Protein AF-A0A5C7F476-F1 (afdb_monomer_lite)

Structure (mmCIF, N/CA/C/O backbone):
data_AF-A0A5C7F476-F1
#
_entry.id   AF-A0A5C7F476-F1
#
loop_
_atom_site.group_PDB
_atom_site.id
_atom_site.type_symbol
_atom_site.label_atom_id
_atom_site.label_alt_id
_atom_site.label_comp_id
_atom_site.label_asym_id
_atom_site.label_entity_id
_atom_site.label_seq_id
_atom_site.pdbx_PDB_ins_code
_atom_site.Cartn_x
_atom_site.Cartn_y
_atom_site.Cartn_z
_atom_site.occupancy
_atom_site.B_iso_or_equiv
_atom_site.auth_seq_id
_atom_site.auth_comp_id
_atom_site.auth_asym_id
_atom_site.auth_atom_id
_atom_site.pdbx_PDB_model_num
ATOM 1 N N . MET A 1 1 ? -29.255 -17.788 55.826 1.00 47.75 1 MET A N 1
ATOM 2 C CA . MET A 1 1 ? -30.699 -17.780 56.169 1.00 47.75 1 MET A CA 1
ATOM 3 C C . MET A 1 1 ? -31.430 -16.453 55.884 1.00 47.75 1 MET A C 1
ATOM 5 O O . MET A 1 1 ? -32.172 -16.424 54.913 1.00 47.75 1 MET A O 1
ATOM 9 N N . ALA A 1 2 ? -31.239 -15.346 56.625 1.00 53.31 2 ALA A N 1
ATOM 10 C CA . ALA A 1 2 ? -32.101 -14.143 56.494 1.00 53.31 2 ALA A CA 1
ATOM 11 C C . ALA A 1 2 ? -32.117 -13.458 55.102 1.00 53.31 2 ALA A C 1
ATOM 13 O O . ALA A 1 2 ? -33.148 -12.937 54.679 1.00 53.31 2 ALA A O 1
ATOM 14 N N . ASN A 1 3 ? -31.004 -13.508 54.360 1.00 63.53 3 ASN A N 1
ATOM 15 C CA . ASN A 1 3 ? -30.881 -12.834 53.060 1.00 63.53 3 ASN A CA 1
ATOM 16 C C . ASN A 1 3 ? -31.674 -13.498 51.919 1.00 63.53 3 ASN A C 1
ATOM 18 O O . ASN A 1 3 ? -32.094 -12.804 50.998 1.00 63.53 3 ASN A O 1
ATOM 22 N N . PHE A 1 4 ? -31.895 -14.818 51.941 1.00 65.25 4 PHE A N 1
ATOM 23 C CA . PHE A 1 4 ? -32.613 -15.496 50.850 1.00 65.25 4 PHE A CA 1
ATOM 24 C C . PHE A 1 4 ? -34.129 -15.345 50.983 1.00 65.25 4 PHE A C 1
ATOM 26 O O . PHE A 1 4 ? -34.785 -15.011 50.001 1.00 65.25 4 PHE A O 1
ATOM 33 N N . ALA A 1 5 ? -34.662 -15.459 52.203 1.00 64.56 5 ALA A N 1
ATOM 34 C CA . ALA A 1 5 ? -36.087 -15.277 52.484 1.00 64.56 5 ALA A CA 1
ATOM 35 C C . ALA A 1 5 ? -36.592 -13.851 52.188 1.00 64.56 5 ALA A C 1
ATOM 37 O O . ALA A 1 5 ? -37.756 -13.651 51.853 1.00 64.56 5 ALA A O 1
ATOM 38 N N . GLN A 1 6 ? -35.730 -12.833 52.297 1.00 70.12 6 GLN A N 1
ATOM 39 C CA . GLN A 1 6 ? -36.084 -11.474 51.873 1.00 70.12 6 GLN A CA 1
ATOM 40 C C . GLN A 1 6 ? -36.079 -11.318 50.349 1.00 70.12 6 GLN A C 1
ATOM 42 O O . GLN A 1 6 ? -36.910 -10.592 49.808 1.00 70.12 6 GLN A O 1
ATOM 47 N N . ARG A 1 7 ? -35.177 -12.012 49.645 1.00 71.44 7 ARG A N 1
ATOM 48 C CA . ARG A 1 7 ? -35.073 -11.933 48.182 1.00 71.44 7 ARG A CA 1
ATOM 49 C C . ARG A 1 7 ? -36.195 -12.689 47.474 1.00 71.44 7 ARG A C 1
ATOM 51 O O . ARG A 1 7 ? -36.676 -12.195 46.460 1.00 71.44 7 ARG A O 1
ATOM 58 N N . THR A 1 8 ? -36.654 -13.822 48.013 1.00 72.69 8 THR A N 1
ATOM 59 C CA . THR A 1 8 ? -37.765 -14.594 47.424 1.00 72.69 8 THR A CA 1
ATOM 60 C C . THR A 1 8 ? -39.089 -13.833 47.448 1.00 72.69 8 THR A C 1
ATOM 62 O O . THR A 1 8 ? -39.861 -13.936 46.499 1.00 72.69 8 THR A O 1
ATOM 65 N N . LYS A 1 9 ? -39.307 -12.950 48.430 1.00 77.00 9 LYS A N 1
ATOM 66 C CA . LYS A 1 9 ? -40.471 -12.044 48.452 1.00 77.00 9 LYS A CA 1
ATOM 67 C C . LYS A 1 9 ? -40.536 -11.101 47.248 1.00 77.00 9 LYS A C 1
ATOM 69 O O . LYS A 1 9 ? -41.627 -10.733 46.830 1.00 77.00 9 LYS A O 1
ATOM 74 N N . ALA A 1 10 ? -39.390 -10.715 46.688 1.00 81.06 10 ALA A N 1
ATOM 75 C CA . ALA A 1 10 ? -39.320 -9.834 45.524 1.00 81.06 10 ALA A CA 1
ATOM 76 C C . ALA A 1 10 ? -39.399 -10.590 44.185 1.00 81.06 10 ALA A C 1
ATOM 78 O O . ALA A 1 10 ? -39.402 -9.954 43.130 1.00 81.06 10 ALA A O 1
ATOM 79 N N . TYR A 1 11 ? -39.424 -11.928 44.195 1.00 81.62 11 TYR A N 1
ATOM 80 C CA . TYR A 1 11 ? -39.465 -12.695 42.957 1.00 81.62 11 TYR A CA 1
ATOM 81 C C . TYR A 1 11 ? -40.877 -12.775 42.362 1.00 81.62 11 TYR A C 1
ATOM 83 O O . TYR A 1 11 ? -41.860 -12.901 43.102 1.00 81.62 11 TYR A O 1
ATOM 91 N N . PRO A 1 12 ? -40.980 -12.700 41.019 1.00 81.25 12 PRO A N 1
ATOM 92 C CA . PRO A 1 12 ? -42.220 -12.988 40.314 1.00 81.25 12 PRO A CA 1
ATOM 93 C C . PRO A 1 12 ? -42.552 -14.480 40.426 1.00 81.25 12 PRO A C 1
ATOM 95 O O . PRO A 1 12 ? -41.646 -15.314 40.481 1.00 81.25 12 PRO A O 1
ATOM 98 N N . ASP A 1 13 ? -43.842 -14.810 40.407 1.00 80.25 13 ASP A N 1
ATOM 99 C CA . ASP A 1 13 ? -44.355 -16.161 40.681 1.00 80.25 13 ASP A CA 1
ATOM 100 C C . ASP A 1 13 ? -43.719 -17.232 39.782 1.00 80.25 13 ASP A C 1
ATOM 102 O O . ASP A 1 13 ? -43.256 -18.261 40.269 1.00 80.25 13 ASP A O 1
ATOM 106 N N . ALA A 1 14 ? -43.543 -16.936 38.489 1.00 79.69 14 ALA A N 1
ATOM 107 C CA . ALA A 1 14 ? -42.877 -17.828 37.535 1.00 79.69 14 ALA A CA 1
ATOM 108 C C . ALA A 1 14 ? -41.447 -18.222 37.958 1.00 79.69 14 ALA A C 1
ATOM 110 O O . ALA A 1 14 ? -41.023 -19.354 37.737 1.00 79.69 14 ALA A O 1
ATOM 111 N N . ARG A 1 15 ? -40.710 -17.306 38.600 1.00 78.94 15 ARG A N 1
ATOM 112 C CA . ARG A 1 15 ? -39.338 -17.553 39.064 1.00 78.94 15 ARG A CA 1
ATOM 113 C C . ARG A 1 15 ? -39.303 -18.358 40.362 1.00 78.94 15 ARG A C 1
ATOM 115 O O . ARG A 1 15 ? -38.334 -19.069 40.601 1.00 78.94 15 ARG A O 1
ATOM 122 N N . LEU A 1 16 ? -40.340 -18.263 41.197 1.00 80.19 16 LEU A N 1
ATOM 123 C CA . LEU A 1 16 ? -40.466 -19.099 42.395 1.00 80.19 16 LEU A CA 1
ATOM 124 C C . LEU A 1 16 ? -40.679 -20.567 42.003 1.00 80.19 16 LEU A C 1
ATOM 126 O O . LEU A 1 16 ? -39.966 -21.434 42.504 1.00 80.19 16 LEU A O 1
ATOM 130 N N . PHE A 1 17 ? -41.572 -20.831 41.046 1.00 80.62 17 PHE A N 1
ATOM 131 C CA . PHE A 1 17 ? -41.794 -22.182 40.522 1.00 80.62 17 PHE A CA 1
ATOM 132 C C . PHE A 1 17 ? -40.590 -22.732 39.749 1.00 80.62 17 PHE A C 1
ATOM 134 O O . PHE A 1 17 ? -40.308 -23.922 39.840 1.00 80.62 17 PHE A O 1
ATOM 141 N N . GLU A 1 18 ? -39.840 -21.891 39.030 1.00 82.50 18 GLU A N 1
ATOM 142 C CA . GLU A 1 18 ? -38.583 -22.290 38.377 1.00 82.50 18 GLU A CA 1
ATOM 143 C C . GLU A 1 18 ? -37.545 -22.784 39.395 1.00 82.50 18 GLU A C 1
ATOM 145 O O . GLU A 1 18 ? -36.952 -23.843 39.201 1.00 82.50 18 GLU A O 1
ATOM 150 N N . ILE A 1 19 ? -37.378 -22.072 40.517 1.00 82.31 19 ILE A N 1
ATOM 151 C CA . ILE A 1 19 ? -36.444 -22.462 41.586 1.00 82.31 19 ILE A CA 1
ATOM 152 C C . ILE A 1 19 ? -36.838 -23.808 42.209 1.00 82.31 19 ILE A C 1
ATOM 154 O O . ILE A 1 19 ? -35.962 -24.611 42.526 1.00 82.31 19 ILE A O 1
ATOM 158 N N . VAL A 1 20 ? -38.140 -24.068 42.370 1.00 81.94 20 VAL A N 1
ATOM 159 C CA . VAL A 1 20 ? -38.640 -25.341 42.912 1.00 81.94 20 VAL A CA 1
ATOM 160 C C . VAL A 1 20 ? -38.530 -26.478 41.888 1.00 81.94 20 VAL A C 1
ATOM 162 O O . VAL A 1 20 ? -38.117 -27.578 42.248 1.00 81.94 20 VAL A O 1
ATOM 165 N N . ARG A 1 21 ? -38.833 -26.228 40.606 1.00 81.25 21 ARG A N 1
ATOM 166 C CA . ARG A 1 21 ? -38.738 -27.233 39.528 1.00 81.25 21 ARG A CA 1
ATOM 167 C C . ARG A 1 21 ? -37.298 -27.607 39.189 1.00 81.25 21 ARG A C 1
ATOM 169 O O . ARG A 1 21 ? -37.031 -28.758 38.863 1.00 81.25 21 ARG A O 1
ATOM 176 N N . GLU A 1 22 ? -36.373 -26.656 39.273 1.00 85.19 22 GLU A N 1
ATOM 177 C CA . GLU A 1 22 ? -34.949 -26.867 39.005 1.00 85.19 22 GLU A CA 1
ATOM 178 C C . GLU A 1 22 ? -34.124 -26.921 40.300 1.00 85.19 22 GLU A C 1
ATOM 180 O O . GLU A 1 22 ? -33.018 -26.382 40.359 1.00 85.19 22 GLU A O 1
ATOM 185 N N . ALA A 1 23 ? -34.647 -27.578 41.343 1.00 79.69 23 ALA A N 1
ATOM 186 C CA . ALA A 1 23 ? -34.033 -27.635 42.673 1.00 79.69 23 ALA A CA 1
ATOM 187 C C . ALA A 1 23 ? -32.550 -28.064 42.663 1.00 79.69 23 ALA A C 1
ATOM 189 O O . ALA A 1 23 ? -31.772 -27.588 43.485 1.00 79.69 23 ALA A O 1
ATOM 190 N N . GLU A 1 24 ? -32.132 -28.896 41.703 1.00 76.62 24 GLU A N 1
ATOM 191 C CA . GLU A 1 24 ? -30.737 -29.330 41.528 1.00 76.62 24 GLU A CA 1
ATOM 192 C C . GLU A 1 24 ? -29.765 -28.188 41.182 1.00 76.62 24 GLU A C 1
ATOM 194 O O . GLU A 1 24 ? -28.572 -28.277 41.474 1.00 76.62 24 GLU A O 1
ATOM 199 N N . LYS A 1 25 ? -30.252 -27.105 40.561 1.00 79.88 25 LYS A N 1
ATOM 200 C CA . LYS A 1 25 ? -29.425 -25.960 40.144 1.00 79.88 25 LYS A CA 1
ATOM 201 C C . LYS A 1 25 ? -29.300 -24.884 41.220 1.00 79.88 25 LYS A C 1
ATOM 203 O O . LYS A 1 25 ? -28.518 -23.945 41.055 1.00 79.88 25 LYS A O 1
ATOM 208 N N . TYR A 1 26 ? -30.067 -24.991 42.302 1.00 81.50 26 TYR A N 1
ATOM 209 C CA . TYR A 1 26 ? -30.156 -23.964 43.332 1.00 81.50 26 TYR A CA 1
ATOM 210 C C . TYR A 1 26 ? -29.704 -24.484 44.695 1.00 81.50 26 TYR A C 1
ATOM 212 O O . TYR A 1 26 ? -29.748 -25.670 44.998 1.00 81.50 26 TYR A O 1
ATOM 220 N N . ALA A 1 27 ? -29.253 -23.563 45.548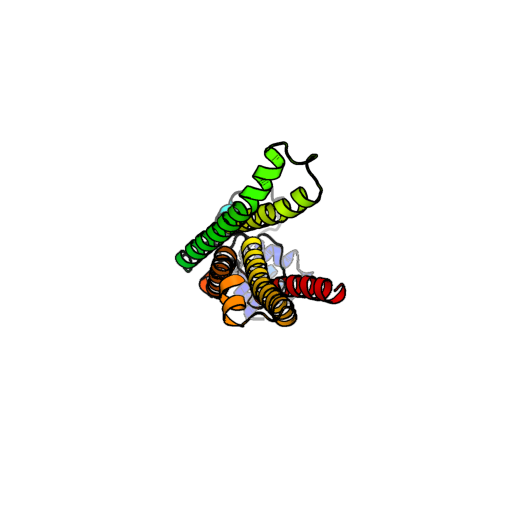 1.00 82.25 27 ALA A N 1
ATOM 221 C CA . ALA A 1 27 ? -28.929 -23.902 46.926 1.00 82.25 27 ALA A CA 1
ATOM 222 C C . ALA A 1 27 ? -30.198 -24.387 47.659 1.00 82.25 27 ALA A C 1
ATOM 224 O O . ALA A 1 27 ? -31.256 -23.774 47.489 1.00 82.25 27 ALA A O 1
ATOM 225 N N . PRO A 1 28 ? -30.107 -25.406 48.531 1.00 79.50 28 PRO A N 1
ATOM 226 C CA . PRO A 1 28 ? -31.270 -25.970 49.223 1.00 79.50 28 PRO A CA 1
ATOM 227 C C . PRO A 1 28 ? -32.022 -24.925 50.064 1.00 79.50 28 PRO A C 1
ATOM 229 O O . PRO A 1 28 ? -33.247 -24.948 50.139 1.00 79.50 28 PRO A O 1
ATOM 232 N N . GLU A 1 29 ? -31.314 -23.935 50.619 1.00 79.69 29 GLU A N 1
ATOM 233 C CA . GLU A 1 29 ? -31.926 -22.803 51.333 1.00 79.69 29 GLU A CA 1
ATOM 234 C C . GLU A 1 29 ? -32.845 -21.948 50.442 1.00 79.69 29 GLU A C 1
ATOM 236 O O . GLU A 1 29 ? -33.834 -21.394 50.921 1.00 79.69 29 GLU A O 1
ATOM 241 N N . ALA A 1 30 ? -32.525 -21.823 49.150 1.00 78.50 30 ALA A N 1
ATOM 242 C CA . ALA A 1 30 ? -33.312 -21.049 48.195 1.00 78.50 30 ALA A CA 1
ATOM 243 C C . ALA A 1 30 ? -34.579 -21.799 47.769 1.00 78.50 30 ALA A C 1
ATOM 245 O O . ALA A 1 30 ? -35.619 -21.167 47.600 1.00 78.50 30 ALA A O 1
ATOM 246 N N . VAL A 1 31 ? -34.499 -23.128 47.657 1.00 80.81 31 VAL A N 1
ATOM 247 C CA . VAL A 1 31 ? -35.649 -23.994 47.365 1.00 80.81 31 VAL A CA 1
ATOM 248 C C . VAL A 1 31 ? -36.654 -23.922 48.513 1.00 80.81 31 VAL A C 1
ATOM 250 O O . VAL A 1 31 ? -37.809 -23.586 48.280 1.00 80.81 31 VAL A O 1
ATOM 253 N N . VAL A 1 32 ? -36.203 -24.084 49.763 1.00 82.19 32 VAL A N 1
ATOM 254 C CA . VAL A 1 32 ? -37.072 -23.986 50.953 1.00 82.19 32 VAL A CA 1
ATOM 255 C C . VAL A 1 32 ? -37.735 -22.607 51.064 1.00 82.19 32 VAL A C 1
ATOM 257 O O . VAL A 1 32 ? -38.930 -22.507 51.337 1.00 82.19 32 VAL A O 1
ATOM 260 N N . ALA A 1 33 ? -36.983 -21.530 50.816 1.00 84.38 33 ALA A N 1
ATOM 261 C CA . ALA A 1 33 ? -37.523 -20.172 50.849 1.00 84.38 33 ALA A CA 1
ATOM 262 C C . ALA A 1 33 ? -38.493 -19.870 49.691 1.00 84.38 33 ALA A C 1
ATOM 264 O O . ALA A 1 33 ? -39.347 -18.995 49.841 1.00 84.38 33 ALA A O 1
ATOM 265 N N . ALA A 1 34 ? -38.357 -20.548 48.546 1.00 81.88 34 ALA A N 1
ATOM 266 C CA . ALA A 1 34 ? -39.276 -20.430 47.418 1.00 81.88 34 ALA A CA 1
ATOM 267 C C . ALA A 1 34 ? -40.565 -21.226 47.664 1.00 81.88 34 ALA A C 1
ATOM 269 O O . ALA A 1 34 ? -41.644 -20.671 47.476 1.00 81.88 34 ALA A O 1
ATOM 270 N N . THR A 1 35 ? -40.472 -22.459 48.173 1.00 81.44 35 THR A N 1
ATOM 271 C CA . THR A 1 35 ? -41.638 -23.283 48.540 1.00 81.44 35 THR A CA 1
ATOM 272 C C . THR A 1 35 ? -42.499 -22.594 49.599 1.00 81.44 35 THR A C 1
ATOM 274 O O . THR A 1 35 ? -43.702 -22.442 49.407 1.00 81.44 35 THR A O 1
ATOM 277 N N . ALA A 1 36 ? -41.882 -22.064 50.661 1.00 84.56 36 ALA A N 1
ATOM 278 C CA . ALA A 1 36 ? -42.606 -21.336 51.706 1.00 84.56 36 ALA A CA 1
ATOM 279 C C . ALA A 1 36 ? -43.294 -20.059 51.181 1.00 84.56 36 ALA A C 1
ATOM 281 O O . ALA A 1 36 ? -44.344 -19.656 51.679 1.00 84.56 36 ALA A O 1
ATOM 282 N N . GLU A 1 37 ? -42.710 -19.401 50.176 1.00 81.62 37 GLU A N 1
ATOM 283 C CA . GLU A 1 37 ? -43.287 -18.202 49.564 1.00 81.62 37 GLU A CA 1
ATOM 284 C C . GLU A 1 37 ? -44.427 -18.538 48.585 1.00 81.62 37 GLU A C 1
ATOM 286 O O . GLU A 1 37 ? -45.393 -17.781 48.517 1.00 81.62 37 GLU A O 1
ATOM 291 N N . ILE A 1 38 ? -44.355 -19.674 47.880 1.00 83.25 38 ILE A N 1
ATOM 292 C CA . ILE A 1 38 ? -45.439 -20.210 47.034 1.00 83.25 38 ILE A CA 1
ATOM 293 C C . ILE A 1 38 ? -46.656 -20.559 47.896 1.00 83.25 38 ILE A C 1
ATOM 295 O O . ILE A 1 38 ? -47.761 -20.097 47.605 1.00 83.25 38 ILE A O 1
ATOM 299 N N . GLU A 1 39 ? -46.444 -21.278 49.002 1.00 82.25 39 GLU A N 1
ATOM 300 C CA . GLU A 1 39 ? -47.497 -21.603 49.974 1.00 82.25 39 GLU A CA 1
ATOM 301 C C . GLU A 1 39 ? -48.111 -20.335 50.580 1.00 82.25 39 GLU A C 1
ATOM 303 O O . GLU A 1 39 ? -49.333 -20.202 50.645 1.00 82.25 39 GLU A O 1
ATOM 308 N N . ARG A 1 40 ? -47.278 -19.350 50.951 1.00 84.88 40 ARG A N 1
ATOM 309 C CA . ARG A 1 40 ? -47.743 -18.054 51.475 1.00 84.88 40 ARG A CA 1
ATOM 310 C C . ARG A 1 40 ? -48.632 -17.301 50.484 1.00 84.88 40 ARG A C 1
ATOM 312 O O . ARG A 1 40 ? -49.522 -16.568 50.912 1.00 84.88 40 ARG A O 1
ATOM 319 N N . ARG A 1 41 ? -48.369 -17.431 49.181 1.00 81.38 41 ARG A N 1
ATOM 320 C CA . ARG A 1 41 ? -49.142 -16.775 48.113 1.00 81.38 41 ARG A CA 1
ATOM 321 C C . ARG A 1 41 ? -50.364 -17.582 47.670 1.00 81.38 41 ARG A C 1
ATOM 323 O O . ARG A 1 41 ? -51.150 -17.057 46.890 1.00 81.38 41 ARG A O 1
ATOM 330 N N . GLY A 1 42 ? -50.540 -18.809 48.166 1.00 80.25 42 GLY A N 1
ATOM 331 C CA . GLY A 1 42 ? -51.643 -19.686 47.768 1.00 80.25 42 GLY A CA 1
ATOM 332 C C . GLY A 1 42 ? -51.621 -20.037 46.278 1.00 80.25 42 GLY A C 1
ATOM 333 O O . GLY A 1 42 ? -52.680 -20.204 45.681 1.00 80.25 42 GLY A O 1
ATOM 334 N N . LEU A 1 43 ? -50.432 -20.083 45.668 1.00 76.75 43 LEU A N 1
ATOM 335 C CA . LEU A 1 43 ? -50.275 -20.367 44.242 1.00 76.75 43 LEU A CA 1
ATOM 336 C C . LEU A 1 43 ? -50.358 -21.876 44.012 1.00 76.75 43 LEU A C 1
ATOM 338 O O . LEU A 1 43 ? -49.599 -22.632 44.618 1.00 76.75 43 LEU A O 1
ATOM 342 N N . ASN A 1 44 ? -51.256 -22.303 43.127 1.00 73.69 44 ASN A N 1
ATOM 343 C CA . ASN A 1 44 ? -51.430 -23.710 42.787 1.00 73.69 44 ASN A CA 1
ATOM 344 C C . ASN A 1 44 ? -50.578 -24.074 41.562 1.00 73.69 44 ASN A C 1
ATOM 346 O O . ASN A 1 44 ? -50.502 -23.305 40.603 1.00 73.69 44 ASN A O 1
ATOM 350 N N . ASP A 1 45 ? -49.965 -25.260 41.572 1.00 60.22 45 ASP A N 1
ATOM 351 C CA . ASP A 1 45 ? -49.116 -25.742 40.467 1.00 60.22 45 ASP A CA 1
ATOM 352 C C . ASP A 1 45 ? -49.885 -25.853 39.129 1.00 60.22 45 ASP A C 1
ATOM 354 O O . ASP A 1 45 ? -49.295 -25.742 38.050 1.00 60.22 45 ASP A O 1
ATOM 358 N N . ASP A 1 46 ? -51.212 -26.006 39.198 1.00 58.84 46 ASP A N 1
ATOM 359 C CA . ASP A 1 46 ? -52.105 -26.122 38.041 1.00 58.84 46 ASP A CA 1
ATOM 360 C C . ASP A 1 46 ? -52.308 -24.799 37.274 1.00 58.84 46 ASP A C 1
ATOM 362 O O . ASP A 1 46 ? -52.582 -24.828 36.071 1.00 58.84 46 ASP A O 1
ATOM 366 N N . ASP A 1 47 ? -52.104 -23.636 37.909 1.00 54.34 47 ASP A N 1
ATOM 367 C CA . ASP A 1 47 ? -52.249 -22.321 37.254 1.00 54.34 47 ASP A CA 1
ATOM 368 C C . ASP A 1 47 ? -51.084 -22.007 36.294 1.00 54.34 47 ASP A C 1
ATOM 370 O O . ASP A 1 47 ? -51.177 -21.121 35.438 1.00 54.34 47 ASP A O 1
ATOM 374 N N . PHE A 1 48 ? -49.989 -22.768 36.389 1.00 54.38 48 PHE A N 1
ATOM 375 C CA . PHE A 1 48 ? -48.800 -22.637 35.549 1.00 54.38 48 PHE A CA 1
ATOM 376 C C . PHE A 1 48 ? -48.481 -23.958 34.840 1.00 54.38 48 PHE A C 1
ATOM 378 O O . PHE A 1 48 ? -47.349 -24.471 34.857 1.00 54.38 48 PHE A O 1
ATOM 385 N N . ALA A 1 49 ? -49.492 -24.490 34.143 1.00 50.12 49 ALA A N 1
ATOM 386 C CA . ALA A 1 49 ? -49.279 -25.461 33.078 1.00 50.12 49 ALA A CA 1
ATOM 387 C C . ALA A 1 49 ? -48.169 -24.939 32.142 1.00 50.12 49 ALA A C 1
ATOM 389 O O . ALA A 1 49 ? -48.185 -23.757 31.779 1.00 50.12 49 ALA A O 1
ATOM 390 N N . PRO A 1 50 ? -47.183 -25.770 31.753 1.00 45.75 50 PRO A N 1
ATOM 391 C CA . PRO A 1 50 ? -46.097 -25.337 30.889 1.00 45.75 50 PRO A CA 1
ATOM 392 C C . PRO A 1 50 ? -46.683 -24.899 29.547 1.00 45.75 50 PRO A C 1
ATOM 394 O O . PRO A 1 50 ? -46.942 -25.717 28.662 1.00 45.75 50 PRO A O 1
ATOM 397 N N . GLN A 1 51 ? -46.898 -23.593 29.378 1.00 41.69 51 GLN A N 1
ATOM 398 C CA . GLN A 1 51 ? -47.135 -23.024 28.066 1.00 41.69 51 GLN A CA 1
ATOM 399 C C . GLN A 1 51 ? -45.894 -23.357 27.244 1.00 41.69 51 GLN A C 1
ATOM 401 O O . GLN A 1 51 ? -44.825 -22.774 27.433 1.00 41.69 51 GLN A O 1
ATOM 406 N N . LYS A 1 52 ? -46.028 -24.329 26.332 1.00 42.38 52 LYS A N 1
ATOM 407 C CA . LYS A 1 52 ? -45.117 -24.472 25.199 1.00 42.38 52 LYS A CA 1
ATOM 408 C C . LYS A 1 52 ? -45.007 -23.083 24.596 1.00 42.38 52 LYS A C 1
ATOM 410 O O . LYS A 1 52 ? -45.984 -22.578 24.048 1.00 42.38 52 LYS A O 1
ATOM 415 N N . VAL A 1 53 ? -43.839 -22.468 24.754 1.00 43.53 53 VAL A N 1
ATOM 416 C CA . VAL A 1 53 ? -43.528 -21.128 24.265 1.00 43.53 53 VAL A CA 1
ATOM 417 C C . VAL A 1 53 ? -43.607 -21.166 22.739 1.00 43.53 53 VAL A C 1
ATOM 419 O O . VAL A 1 53 ? -42.615 -21.367 22.037 1.00 43.53 53 VAL A O 1
ATOM 422 N N . SER A 1 54 ? -44.820 -21.033 22.205 1.00 37.22 54 SER A N 1
ATOM 423 C CA . SER A 1 54 ? -45.035 -20.707 20.807 1.00 37.22 54 SER A CA 1
ATOM 424 C C . SER A 1 54 ? -44.532 -19.277 20.645 1.00 37.22 54 SER A C 1
ATOM 426 O O . SER A 1 54 ? -44.976 -18.346 21.308 1.00 37.22 54 SER A O 1
ATOM 428 N N . ARG A 1 55 ? -43.456 -19.159 19.875 1.00 50.72 55 ARG A N 1
ATOM 429 C CA . ARG A 1 55 ? -42.638 -17.961 19.695 1.00 50.72 55 ARG A CA 1
ATOM 430 C C . ARG A 1 55 ? -43.491 -16.729 19.350 1.00 50.72 55 ARG A C 1
ATOM 432 O O . ARG A 1 55 ? -44.190 -16.761 18.340 1.00 50.72 55 ARG A O 1
ATOM 439 N N . PRO A 1 56 ? -43.217 -15.582 20.000 1.00 45.31 56 PRO A N 1
ATOM 440 C CA . PRO A 1 56 ? -43.245 -14.308 19.298 1.00 45.31 56 PRO A CA 1
ATOM 441 C C . PRO A 1 56 ? -41.977 -13.493 19.607 1.00 45.31 56 PRO A C 1
ATOM 443 O O . PRO A 1 56 ? -42.032 -12.306 19.908 1.00 45.31 56 PRO A O 1
ATOM 446 N N . PHE A 1 57 ? -40.792 -14.107 19.512 1.00 43.69 57 PHE A N 1
ATOM 447 C CA . PHE A 1 57 ? -39.513 -13.391 19.662 1.00 43.69 57 PHE A CA 1
ATOM 448 C C . PHE A 1 57 ? -39.065 -12.622 18.404 1.00 43.69 57 PHE A C 1
ATOM 450 O O . PHE A 1 57 ? -37.963 -12.080 18.372 1.00 43.69 57 PHE A O 1
ATOM 457 N N . SER A 1 58 ? -39.910 -12.489 17.377 1.00 45.50 58 SER A N 1
ATOM 458 C CA . SER A 1 58 ? -39.579 -11.685 16.190 1.00 45.50 58 SER A CA 1
ATOM 459 C C . SER A 1 58 ? -39.673 -10.169 16.422 1.00 45.50 58 SER A C 1
ATOM 461 O O . SER A 1 58 ? -39.146 -9.405 15.615 1.00 45.50 58 SER A O 1
ATOM 463 N N . LYS A 1 59 ? -40.287 -9.708 17.526 1.00 44.94 59 LYS A N 1
ATOM 464 C CA . LYS A 1 59 ? -40.385 -8.269 17.851 1.00 44.94 59 LYS A CA 1
ATOM 465 C C . LYS A 1 59 ? -39.432 -7.782 18.951 1.00 44.94 59 LYS A C 1
ATOM 467 O O . LYS A 1 59 ? -39.056 -6.616 18.919 1.00 44.94 59 LYS A O 1
ATOM 472 N N . VAL A 1 60 ? -38.943 -8.651 19.841 1.00 46.47 60 VAL A N 1
ATOM 473 C CA . VAL A 1 60 ? -37.927 -8.266 20.850 1.00 46.47 60 VAL A CA 1
ATOM 474 C C . VAL A 1 60 ? -36.529 -8.130 20.227 1.00 46.47 60 VAL A C 1
ATOM 476 O O . VAL A 1 60 ? -35.736 -7.301 20.667 1.00 46.47 60 VAL A O 1
ATOM 479 N N . GLY A 1 61 ? -36.254 -8.829 19.119 1.00 41.91 61 GLY A N 1
ATOM 480 C CA . GLY A 1 61 ? -34.996 -8.682 18.374 1.00 41.91 61 GLY A CA 1
ATOM 481 C C . GLY A 1 61 ? -34.722 -7.267 17.842 1.00 41.91 61 GLY A C 1
ATOM 482 O O . GLY A 1 61 ? -33.564 -6.927 17.635 1.00 41.91 61 GLY A O 1
ATOM 483 N N . LYS A 1 62 ? -35.753 -6.420 17.679 1.00 47.03 62 LYS A N 1
ATOM 484 C CA . LYS A 1 62 ? -35.596 -5.021 17.235 1.00 47.03 62 LYS A CA 1
ATOM 485 C C . LYS A 1 62 ? -35.386 -4.014 18.373 1.00 47.03 62 LYS A C 1
ATOM 487 O O . LYS A 1 62 ? -34.906 -2.918 18.110 1.00 47.03 62 LYS A O 1
ATOM 492 N N . MET A 1 63 ? -35.715 -4.360 19.621 1.00 43.16 63 MET A N 1
ATOM 493 C CA . MET A 1 63 ? -35.432 -3.494 20.780 1.00 43.16 63 MET A CA 1
ATOM 494 C C . MET A 1 63 ? -34.062 -3.787 21.406 1.00 43.16 63 MET A C 1
ATOM 496 O O . MET A 1 63 ? -33.423 -2.875 21.920 1.00 43.16 63 MET A O 1
ATOM 500 N N . VAL A 1 64 ? -33.550 -5.019 21.297 1.00 45.91 64 VAL A N 1
ATOM 501 C CA . VAL A 1 64 ? -32.216 -5.373 21.830 1.00 45.91 64 VAL A CA 1
ATOM 502 C C . VAL A 1 64 ? -31.070 -4.917 20.910 1.00 45.91 64 VAL A C 1
ATOM 504 O O . VAL A 1 64 ? -29.930 -4.827 21.348 1.00 45.91 64 VAL A O 1
ATOM 507 N N . THR A 1 65 ? -31.347 -4.518 19.666 1.00 48.59 65 THR A N 1
ATOM 508 C CA . THR A 1 65 ? -30.354 -3.857 18.795 1.00 48.59 65 THR A CA 1
ATOM 509 C C . THR A 1 65 ? -29.972 -2.439 19.240 1.00 48.59 65 THR A C 1
ATOM 511 O O . THR A 1 65 ? -29.006 -1.898 18.714 1.00 48.59 65 THR A O 1
ATOM 514 N N . GLY A 1 66 ? -30.688 -1.843 20.204 1.00 46.22 66 GLY A N 1
ATOM 515 C CA . GLY A 1 66 ? -30.377 -0.520 20.766 1.00 46.22 66 GLY A CA 1
ATOM 516 C C . GLY A 1 66 ? -29.616 -0.538 22.097 1.00 46.22 66 GLY A C 1
ATOM 517 O O . GLY A 1 66 ? -29.212 0.518 22.575 1.00 46.22 66 GLY A O 1
ATOM 518 N N . LEU A 1 67 ? -29.404 -1.707 22.709 1.00 44.28 67 LEU A N 1
ATOM 519 C CA . LEU A 1 67 ? -28.636 -1.828 23.948 1.00 44.28 67 LEU A CA 1
ATOM 520 C C . LEU A 1 67 ? -27.249 -2.366 23.614 1.00 44.28 67 LEU A C 1
ATOM 522 O O . LEU A 1 67 ? -27.096 -3.510 23.186 1.00 44.28 67 LEU A O 1
ATOM 526 N N . ALA A 1 68 ? -26.248 -1.502 23.787 1.00 49.31 68 ALA A N 1
ATOM 527 C CA . ALA A 1 68 ? -24.840 -1.819 23.626 1.00 49.31 68 ALA A CA 1
ATOM 528 C C . ALA A 1 68 ? -24.519 -3.157 24.304 1.00 49.31 68 ALA A C 1
ATOM 530 O O . ALA A 1 68 ? -24.640 -3.300 25.523 1.00 49.31 68 ALA A O 1
ATOM 531 N N . ARG A 1 69 ? -24.113 -4.150 23.505 1.00 47.34 69 ARG A N 1
ATOM 532 C CA . ARG A 1 69 ? -23.507 -5.366 24.046 1.00 47.34 69 ARG A CA 1
ATOM 533 C C . ARG A 1 69 ? -22.289 -4.930 24.867 1.00 47.34 69 ARG A C 1
ATOM 535 O O . ARG A 1 69 ? -21.437 -4.239 24.305 1.00 47.34 69 ARG A O 1
ATOM 542 N N . PRO A 1 70 ? -22.172 -5.305 26.153 1.00 40.94 70 PRO A N 1
ATOM 543 C CA . PRO A 1 70 ? -20.937 -5.080 26.881 1.00 40.94 70 PRO A CA 1
ATOM 544 C C . PRO A 1 70 ? -19.809 -5.788 26.129 1.00 40.94 70 PRO A C 1
ATOM 546 O O . PRO A 1 70 ? -19.909 -6.966 25.779 1.00 40.94 70 PRO A O 1
ATOM 549 N N . ALA A 1 71 ? -18.765 -5.024 25.820 1.00 46.12 71 ALA A N 1
ATOM 550 C CA . ALA A 1 71 ? -17.556 -5.476 25.154 1.00 46.12 71 ALA A CA 1
ATOM 551 C C . ALA A 1 71 ? -16.758 -6.402 26.085 1.00 46.12 71 ALA A C 1
ATOM 553 O O . ALA A 1 71 ? -15.729 -6.023 26.631 1.00 46.12 71 ALA A O 1
ATOM 554 N N . THR A 1 72 ? -17.245 -7.617 26.310 1.00 47.81 72 THR A N 1
ATOM 555 C CA . THR A 1 72 ? -16.557 -8.631 27.116 1.00 47.81 72 THR A CA 1
ATOM 556 C C . THR A 1 72 ? -16.723 -10.010 26.500 1.00 47.81 72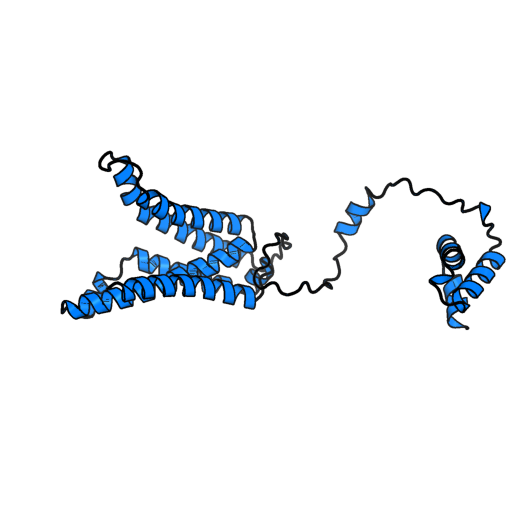 THR A C 1
ATOM 558 O O . THR A 1 72 ? -17.204 -10.959 27.101 1.00 47.81 72 THR A O 1
ATOM 561 N N . THR A 1 73 ? -16.241 -10.141 25.274 1.00 37.44 73 THR A N 1
ATOM 562 C CA . THR A 1 73 ? -15.500 -11.338 24.877 1.00 37.44 73 THR A CA 1
ATOM 563 C C . THR A 1 73 ? -14.276 -10.824 24.141 1.00 37.44 73 THR A C 1
ATOM 565 O O . THR A 1 73 ? -14.359 -10.430 22.981 1.00 37.44 73 THR A O 1
ATOM 568 N N . LYS A 1 74 ? -13.139 -10.753 24.850 1.00 41.50 74 L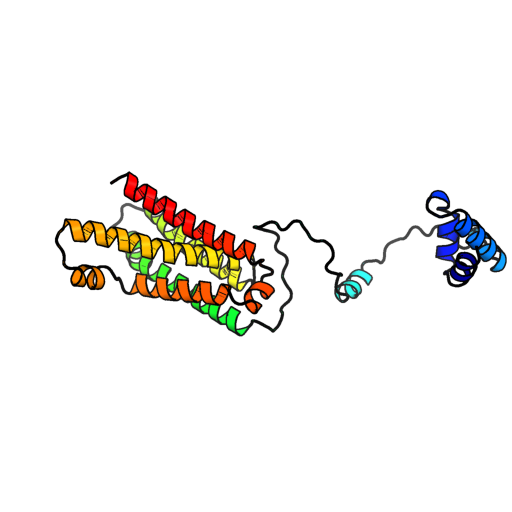YS A N 1
ATOM 569 C CA . LYS A 1 74 ? -11.828 -10.716 24.198 1.00 41.50 74 LYS A CA 1
ATOM 570 C C . LYS A 1 74 ? -11.766 -11.983 23.350 1.00 41.50 74 LYS A C 1
ATOM 572 O O . LYS A 1 74 ? -11.455 -13.054 23.865 1.00 41.50 74 LYS A O 1
ATOM 577 N N . LYS A 1 75 ? -12.147 -11.872 22.077 1.00 44.78 75 LYS A N 1
ATOM 578 C CA . LYS A 1 75 ? -11.682 -12.823 21.076 1.00 44.78 75 LYS A CA 1
ATOM 579 C C . LYS A 1 75 ? -10.152 -12.822 21.166 1.00 44.78 75 LYS A C 1
ATOM 581 O O . LYS A 1 75 ? -9.590 -11.760 21.453 1.00 44.78 75 LYS A O 1
ATOM 586 N N . PRO A 1 76 ? -9.491 -13.976 20.995 1.00 42.31 76 PRO A N 1
ATOM 587 C CA . PRO A 1 76 ? -8.046 -13.974 20.815 1.00 42.31 76 PRO A CA 1
ATOM 588 C C . PRO A 1 76 ? -7.721 -12.922 19.752 1.00 42.31 76 PRO A C 1
ATOM 590 O O . PRO A 1 76 ? -8.438 -12.834 18.755 1.00 42.31 76 PRO A O 1
ATOM 593 N N . ASP A 1 77 ? -6.737 -12.067 20.038 1.00 45.03 77 ASP A N 1
ATOM 594 C CA . ASP A 1 77 ? -6.220 -11.065 19.110 1.00 45.03 77 ASP A CA 1
ATOM 595 C C . ASP A 1 77 ? -5.654 -11.806 17.892 1.00 45.03 77 ASP A C 1
ATOM 597 O O . ASP A 1 77 ? -4.450 -12.034 17.784 1.00 45.03 77 ASP A O 1
ATOM 601 N N . ASP A 1 78 ? -6.528 -12.229 16.980 1.00 49.78 78 ASP A N 1
ATOM 602 C CA . ASP A 1 78 ? -6.108 -12.648 15.661 1.00 49.78 78 ASP A CA 1
ATOM 603 C C . ASP A 1 78 ? -5.507 -11.405 15.018 1.00 49.78 78 ASP A C 1
ATOM 605 O O . ASP A 1 78 ? -6.168 -10.409 14.695 1.00 49.78 78 ASP A O 1
ATOM 609 N N . VAL A 1 79 ? -4.186 -11.471 14.891 1.00 54.78 79 VAL A N 1
ATOM 610 C CA . VAL A 1 79 ? -3.313 -10.458 14.300 1.00 54.78 79 VAL A CA 1
ATOM 611 C C . VAL A 1 79 ? -3.827 -10.046 12.911 1.00 54.78 79 VAL A C 1
ATOM 613 O O . VAL A 1 79 ? -3.642 -8.904 12.483 1.00 54.78 79 VAL A O 1
ATOM 616 N N . ILE A 1 80 ? -4.559 -10.951 12.250 1.00 51.88 80 ILE A N 1
ATOM 617 C CA . ILE A 1 80 ? -5.305 -10.739 11.013 1.00 51.88 80 ILE A CA 1
ATOM 618 C C . ILE A 1 80 ? -6.708 -11.354 11.172 1.00 51.88 80 ILE A C 1
ATOM 620 O O . ILE A 1 80 ? -6.958 -12.480 10.756 1.00 51.88 80 ILE A O 1
ATOM 624 N N . ASP A 1 81 ? -7.628 -10.632 11.813 1.00 54.34 81 ASP A N 1
ATOM 625 C CA . ASP A 1 81 ? -9.041 -11.030 11.859 1.00 54.34 81 ASP A CA 1
ATOM 626 C C . ASP A 1 81 ? -9.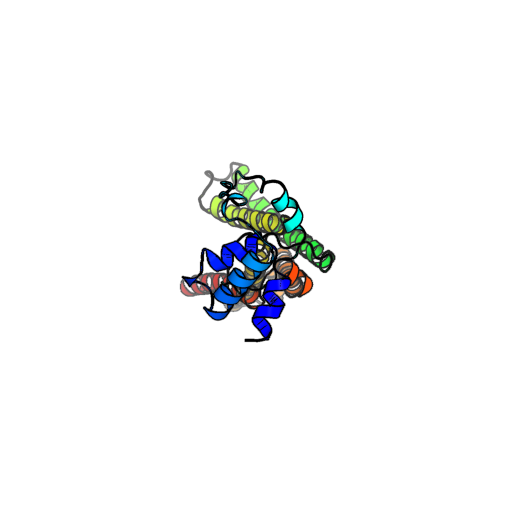723 -10.645 10.533 1.00 54.34 81 ASP A C 1
ATOM 628 O O . ASP A 1 81 ? -9.991 -9.469 10.269 1.00 54.34 81 ASP A O 1
ATOM 632 N N . TRP A 1 82 ? -9.968 -11.649 9.687 1.00 51.88 82 TRP A N 1
ATOM 633 C CA . TRP A 1 82 ? -10.678 -11.529 8.407 1.00 51.88 82 TRP A CA 1
ATOM 634 C C . TRP A 1 82 ? -12.196 -11.346 8.589 1.00 51.88 82 TRP A C 1
ATOM 636 O O . TRP A 1 82 ? -12.920 -11.212 7.600 1.00 51.88 82 TRP A O 1
ATOM 646 N N . ALA A 1 83 ? -12.707 -11.378 9.828 1.00 49.53 83 ALA A N 1
ATOM 647 C CA . ALA A 1 83 ? -14.134 -11.281 10.096 1.00 49.53 83 ALA A CA 1
ATOM 648 C C . ALA A 1 83 ? -14.661 -9.847 9.908 1.00 49.53 83 ALA A C 1
ATOM 650 O O . ALA A 1 83 ? -14.370 -8.917 10.664 1.00 49.53 83 ALA A O 1
ATOM 651 N N . ASP A 1 84 ? -15.512 -9.720 8.895 1.00 54.44 84 ASP A N 1
ATOM 652 C CA . ASP A 1 84 ? -16.215 -8.522 8.449 1.00 54.44 84 ASP A CA 1
ATOM 653 C C . ASP A 1 84 ? -17.300 -8.069 9.445 1.00 54.44 84 ASP A C 1
ATOM 655 O O . ASP A 1 84 ? -18.499 -8.231 9.217 1.00 54.44 84 ASP A O 1
ATOM 659 N N . ASN A 1 85 ? -16.903 -7.470 10.566 1.00 51.69 85 ASN A N 1
ATOM 660 C CA . ASN A 1 85 ? -17.850 -6.724 11.392 1.00 51.69 85 ASN A CA 1
ATOM 661 C C . ASN A 1 85 ? -17.842 -5.247 10.974 1.00 51.69 85 ASN A C 1
ATOM 663 O O . ASN A 1 85 ? -16.808 -4.592 11.125 1.00 51.69 85 ASN A O 1
ATOM 667 N N . PRO A 1 86 ? -18.962 -4.695 10.464 1.00 46.34 86 PRO A N 1
ATOM 668 C CA . PRO A 1 86 ? -19.059 -3.264 10.211 1.00 46.34 86 PRO A CA 1
ATOM 669 C C . PRO A 1 86 ? -18.945 -2.528 11.550 1.00 46.34 86 PRO A C 1
ATOM 671 O O . PRO A 1 86 ? -19.805 -2.655 12.423 1.00 46.34 86 PRO A O 1
ATOM 674 N N . VAL A 1 87 ? -17.845 -1.802 11.738 1.00 54.06 87 VAL A N 1
ATOM 675 C CA . VAL A 1 87 ? -17.625 -0.974 12.926 1.00 54.06 87 VAL A CA 1
ATOM 676 C C . VAL A 1 87 ? -18.487 0.280 12.785 1.00 54.06 87 VAL A C 1
ATOM 678 O O . VAL A 1 87 ? -18.522 0.904 11.726 1.00 54.06 87 VAL A O 1
ATOM 681 N N . GLN A 1 88 ? -19.236 0.598 13.840 1.00 51.59 88 GLN A N 1
ATOM 682 C CA . GLN A 1 88 ? -20.163 1.728 13.884 1.00 51.59 88 GLN A CA 1
ATOM 683 C C . GLN A 1 88 ? -19.445 3.035 13.525 1.00 51.59 88 GLN A C 1
ATOM 685 O O . GLN A 1 88 ? -18.319 3.267 13.966 1.00 51.59 88 GLN A O 1
ATOM 690 N N . GLU A 1 89 ? -20.104 3.882 12.730 1.00 50.94 89 GLU A N 1
ATOM 691 C CA . GLU A 1 89 ? -19.600 5.201 12.352 1.00 50.94 89 GLU A CA 1
ATOM 692 C C . GLU A 1 89 ? -19.417 6.076 13.596 1.00 50.94 89 GLU A C 1
ATOM 694 O O . GLU A 1 89 ? -20.339 6.736 14.067 1.00 50.94 89 GLU A O 1
ATOM 699 N N . THR A 1 90 ? -18.207 6.107 14.142 1.00 55.50 90 THR A N 1
ATOM 700 C CA . THR A 1 90 ? -17.793 7.209 15.001 1.00 55.50 90 THR A CA 1
ATOM 701 C C . THR A 1 90 ? -17.539 8.424 14.110 1.00 55.50 90 THR A C 1
ATOM 703 O O . THR A 1 90 ? -16.721 8.359 13.191 1.00 55.50 90 THR A O 1
ATOM 706 N N . GLU A 1 91 ? -18.232 9.542 14.359 1.00 60.44 91 GLU A N 1
ATOM 707 C CA . GLU A 1 91 ? -18.021 10.806 13.625 1.00 60.44 91 GLU A CA 1
ATOM 708 C C . GLU A 1 91 ? -16.559 11.290 13.698 1.00 60.44 91 GLU A C 1
ATOM 710 O O . GLU A 1 91 ? -16.057 11.974 12.798 1.00 60.44 91 GLU A O 1
ATOM 715 N N . THR A 1 92 ? -15.840 10.879 14.744 1.00 60.06 92 THR A N 1
ATOM 716 C CA . THR A 1 92 ? -14.405 11.090 14.915 1.00 60.06 92 THR A CA 1
ATOM 717 C C . THR A 1 92 ? -13.608 10.292 13.873 1.00 60.06 92 THR A C 1
ATOM 719 O O . THR A 1 92 ? -13.613 9.065 13.848 1.00 60.06 92 THR A O 1
ATOM 722 N N . GLY A 1 93 ? -12.908 11.003 12.978 1.00 67.38 93 GLY A N 1
ATOM 723 C CA . GLY A 1 93 ? -12.047 10.408 11.941 1.00 67.38 93 GLY A CA 1
ATOM 724 C C . GLY A 1 93 ? -12.548 10.549 10.497 1.00 67.38 93 GLY A C 1
ATOM 725 O O . GLY A 1 93 ? -11.831 10.173 9.567 1.00 67.38 93 GLY A O 1
ATOM 726 N N . ARG A 1 94 ? -13.729 11.145 10.273 1.00 79.94 94 ARG A N 1
ATOM 727 C CA . ARG A 1 94 ? -14.265 11.428 8.926 1.00 79.94 94 ARG A CA 1
ATOM 728 C C . ARG A 1 94 ? -13.289 12.160 7.981 1.00 79.94 94 ARG A C 1
ATOM 730 O O . ARG A 1 94 ? -13.142 11.672 6.859 1.00 79.94 94 ARG A O 1
ATOM 737 N N . PRO A 1 95 ? -12.592 13.250 8.378 1.00 86.25 95 PRO A N 1
ATOM 738 C CA . PRO A 1 95 ? -11.676 13.934 7.463 1.00 86.25 95 PRO A CA 1
ATOM 739 C C . PRO A 1 95 ? -10.472 13.058 7.097 1.00 86.25 95 PRO A C 1
ATOM 741 O O . PRO A 1 95 ? -10.115 12.970 5.929 1.00 86.25 95 PRO A O 1
ATOM 744 N N . TYR A 1 96 ? -9.880 12.340 8.058 1.00 89.00 96 TYR A N 1
ATOM 745 C CA . TYR A 1 96 ? -8.746 11.449 7.788 1.00 89.00 96 TYR A CA 1
ATOM 746 C C . TYR A 1 96 ? -9.122 10.292 6.861 1.00 89.00 96 TYR A C 1
ATOM 748 O O . TYR A 1 96 ? -8.330 9.914 6.001 1.00 89.00 96 TYR A O 1
ATOM 756 N N . PHE A 1 97 ? -10.337 9.756 6.994 1.00 89.38 97 PHE A N 1
ATOM 757 C CA . PHE A 1 97 ? -10.842 8.726 6.090 1.00 89.38 97 PHE A CA 1
ATOM 758 C C . PHE A 1 97 ? -11.004 9.242 4.657 1.00 89.38 97 PHE A C 1
ATOM 760 O O . PHE A 1 97 ? -10.600 8.563 3.718 1.00 89.38 97 PHE A O 1
ATOM 767 N N . GLN A 1 98 ? -11.539 10.452 4.483 1.00 91.69 98 GLN A N 1
ATOM 768 C CA . GLN A 1 98 ? -11.657 11.080 3.165 1.00 91.69 98 GLN A CA 1
ATOM 769 C C . GLN A 1 98 ? -10.286 11.348 2.539 1.00 91.69 98 GLN A C 1
ATOM 771 O O . GLN A 1 98 ? -10.090 11.051 1.363 1.00 91.69 98 GLN A O 1
ATOM 776 N N . TRP A 1 99 ? -9.321 11.833 3.326 1.00 93.81 99 TRP A N 1
ATOM 777 C CA . TRP A 1 99 ? -7.944 11.999 2.863 1.00 93.81 99 TRP A CA 1
ATOM 778 C C . TRP A 1 99 ? -7.314 10.671 2.454 1.00 93.81 99 TRP A C 1
ATOM 780 O O . TRP A 1 99 ? -6.686 10.603 1.403 1.00 93.81 99 TRP A O 1
ATOM 790 N N . LEU A 1 100 ? -7.522 9.603 3.227 1.00 93.88 100 LEU A N 1
ATOM 791 C CA . LEU A 1 100 ? -6.990 8.285 2.885 1.00 93.88 100 LEU A CA 1
ATOM 792 C C . LEU A 1 100 ? -7.608 7.743 1.594 1.00 93.88 100 LEU A C 1
ATOM 794 O O . LEU A 1 100 ? -6.884 7.199 0.762 1.00 93.88 100 LEU A O 1
ATOM 798 N N . LEU A 1 101 ? -8.921 7.912 1.405 1.00 94.25 101 LEU A N 1
ATOM 799 C CA . LEU A 1 101 ? -9.593 7.551 0.156 1.00 94.25 101 LEU A CA 1
ATOM 800 C C . LEU A 1 101 ? -9.034 8.340 -1.026 1.00 94.25 101 LEU A C 1
ATOM 802 O O . LEU A 1 101 ? -8.764 7.750 -2.067 1.00 94.25 101 LEU A O 1
ATOM 806 N N . LEU A 1 102 ? -8.826 9.647 -0.863 1.00 95.94 102 LEU A N 1
ATOM 807 C CA . LEU A 1 102 ? -8.293 10.510 -1.914 1.00 95.94 102 LEU A CA 1
ATOM 808 C C . LEU A 1 102 ? -6.858 10.123 -2.285 1.00 95.94 102 LEU A C 1
ATOM 810 O O . LEU A 1 102 ? -6.551 9.980 -3.465 1.00 95.94 102 LEU A O 1
ATOM 814 N N . VAL A 1 103 ? -5.998 9.892 -1.290 1.00 95.44 103 VAL A N 1
ATOM 815 C CA . VAL A 1 103 ? -4.618 9.434 -1.505 1.00 95.44 103 VAL A CA 1
ATOM 816 C C . VAL A 1 103 ? -4.605 8.056 -2.173 1.00 95.44 103 VAL A C 1
ATOM 818 O O . VAL A 1 103 ? -3.887 7.863 -3.150 1.00 95.44 103 VAL A O 1
ATOM 821 N N . SER A 1 104 ? -5.442 7.122 -1.714 1.00 94.12 104 SER A N 1
ATOM 822 C CA . SER A 1 104 ? -5.542 5.778 -2.305 1.00 94.12 104 SER A CA 1
ATOM 823 C C . SER A 1 104 ? -6.053 5.827 -3.748 1.00 94.12 104 SER A C 1
ATOM 825 O O . SER A 1 104 ? -5.527 5.132 -4.614 1.00 94.12 104 SER A O 1
ATOM 827 N N . ALA A 1 105 ? -7.039 6.679 -4.037 1.00 95.12 105 ALA A N 1
ATOM 828 C CA . ALA A 1 105 ? -7.537 6.893 -5.392 1.00 95.12 105 ALA A CA 1
ATOM 829 C C . ALA A 1 105 ? -6.463 7.510 -6.299 1.00 95.12 105 ALA A C 1
ATOM 831 O O . ALA A 1 105 ? -6.298 7.065 -7.431 1.00 95.12 105 ALA A O 1
ATOM 832 N N . ALA A 1 106 ? -5.693 8.479 -5.797 1.00 95.12 106 ALA A N 1
ATOM 833 C CA . ALA A 1 106 ? -4.575 9.059 -6.536 1.00 95.12 106 ALA A CA 1
ATOM 834 C C . ALA A 1 106 ? -3.501 8.007 -6.865 1.00 95.12 106 ALA A C 1
ATOM 836 O O . ALA A 1 106 ? -3.036 7.960 -8.001 1.00 95.12 106 ALA A O 1
ATOM 837 N N . MET A 1 107 ? -3.160 7.123 -5.918 1.00 92.94 107 MET A N 1
ATOM 838 C CA . MET A 1 107 ? -2.225 6.016 -6.169 1.00 92.94 107 MET A CA 1
ATOM 839 C C . MET A 1 107 ? -2.725 5.091 -7.284 1.00 92.94 107 MET A C 1
ATOM 841 O O . MET A 1 107 ? -1.964 4.776 -8.194 1.00 92.94 107 MET A O 1
ATOM 845 N N . VAL A 1 108 ? -4.007 4.710 -7.252 1.00 92.50 108 VAL A N 1
ATOM 846 C CA . VAL A 1 108 ? -4.623 3.865 -8.289 1.00 92.50 108 VAL A CA 1
ATOM 847 C C . VAL A 1 108 ? -4.608 4.552 -9.653 1.00 92.50 108 VAL A C 1
ATOM 849 O O . VAL A 1 108 ? -4.279 3.920 -10.653 1.00 92.50 108 VAL A O 1
ATOM 852 N N . LEU A 1 109 ? -4.950 5.841 -9.714 1.00 93.00 109 LEU A N 1
ATOM 853 C CA . LEU A 1 109 ? -4.951 6.597 -10.968 1.00 93.00 109 LEU A CA 1
ATOM 854 C C . LEU A 1 109 ? -3.553 6.674 -11.581 1.00 93.00 109 LEU A C 1
ATOM 856 O O . LEU A 1 109 ? -3.414 6.478 -12.786 1.00 93.00 109 LEU A O 1
ATOM 860 N N . ILE A 1 110 ? -2.526 6.902 -10.758 1.00 90.75 110 ILE A N 1
ATOM 861 C CA . ILE A 1 110 ? -1.134 6.884 -11.215 1.00 90.75 110 ILE A CA 1
ATOM 862 C C . ILE A 1 110 ? -0.753 5.485 -11.711 1.00 90.75 110 ILE A C 1
ATOM 864 O O . ILE A 1 110 ? -0.215 5.362 -12.804 1.00 90.75 110 ILE A O 1
ATOM 868 N N . ALA A 1 111 ? -1.108 4.428 -10.977 1.00 86.12 111 ALA A N 1
ATOM 869 C CA . ALA A 1 111 ? -0.827 3.053 -11.392 1.00 86.12 111 ALA A CA 1
ATOM 870 C C . ALA A 1 111 ? -1.532 2.660 -12.704 1.00 86.12 111 ALA A C 1
ATOM 872 O O . ALA A 1 111 ? -0.991 1.894 -13.496 1.00 86.12 111 ALA A O 1
ATOM 873 N N . ILE A 1 112 ? -2.743 3.164 -12.957 1.00 87.88 112 ILE A N 1
ATOM 874 C CA . ILE A 1 112 ? -3.424 2.985 -14.249 1.00 87.88 112 ILE A CA 1
ATOM 875 C C . ILE A 1 112 ? -2.687 3.765 -15.341 1.00 87.88 112 ILE A C 1
ATOM 877 O O . ILE A 1 112 ? -2.501 3.248 -16.442 1.00 87.88 112 ILE A O 1
ATOM 881 N N . TYR A 1 113 ? -2.261 4.993 -15.038 1.00 88.75 113 TYR A N 1
ATOM 882 C CA . TYR A 1 113 ? -1.541 5.846 -15.976 1.00 88.75 113 TYR A CA 1
ATOM 883 C C . TYR A 1 113 ? -0.203 5.229 -16.415 1.00 88.75 113 TYR A C 1
ATOM 885 O O . TYR A 1 113 ? 0.037 5.172 -17.620 1.00 88.75 113 TYR A O 1
ATOM 893 N N . SER A 1 114 ? 0.612 4.667 -15.510 1.00 83.12 114 SER A N 1
ATOM 894 C CA . SER A 1 114 ? 1.856 3.965 -15.902 1.00 83.12 114 SER A CA 1
ATOM 895 C C . SER A 1 114 ? 1.609 2.773 -16.813 1.00 83.12 114 SER A C 1
ATOM 897 O O . SER A 1 114 ? 2.444 2.444 -17.652 1.00 83.12 114 SER A O 1
ATOM 899 N N . GLN A 1 115 ? 0.477 2.093 -16.644 1.00 83.12 115 GLN A N 1
ATOM 900 C CA . GLN A 1 115 ? 0.135 0.933 -17.462 1.00 83.12 115 GLN A CA 1
ATOM 901 C C . GLN A 1 115 ? -0.521 1.323 -18.789 1.00 83.12 115 GLN A C 1
ATOM 903 O O . GLN A 1 115 ? -0.666 0.470 -19.662 1.00 83.12 115 GLN A O 1
ATOM 908 N N . TYR A 1 116 ? -0.902 2.589 -18.985 1.00 84.69 116 TYR A N 1
ATOM 909 C CA . TYR A 1 116 ? -1.664 3.019 -20.154 1.00 84.69 116 TYR A CA 1
ATOM 910 C C . TYR A 1 116 ? -0.928 2.759 -21.472 1.00 84.69 116 TYR A C 1
ATOM 912 O O . TYR A 1 116 ? -1.511 2.181 -22.391 1.00 84.69 116 TYR A O 1
ATOM 920 N N . ASP A 1 117 ? 0.356 3.113 -21.559 1.00 79.31 117 ASP A N 1
ATOM 921 C CA . ASP A 1 117 ? 1.155 2.881 -22.769 1.00 79.31 117 ASP A CA 1
ATOM 922 C C . ASP A 1 117 ? 1.352 1.386 -23.042 1.00 79.31 117 ASP A C 1
ATOM 924 O O . ASP A 1 117 ? 1.277 0.939 -24.189 1.00 79.31 117 ASP A O 1
ATOM 928 N N . TYR A 1 118 ? 1.519 0.591 -21.983 1.00 77.31 118 TYR A N 1
ATOM 929 C CA . TYR A 1 118 ? 1.665 -0.860 -22.077 1.00 77.31 118 TYR A CA 1
ATOM 930 C C . TYR A 1 118 ? 0.372 -1.549 -22.543 1.00 77.31 118 TYR A C 1
ATOM 932 O O . TYR A 1 118 ? 0.403 -2.439 -23.400 1.00 77.31 118 TY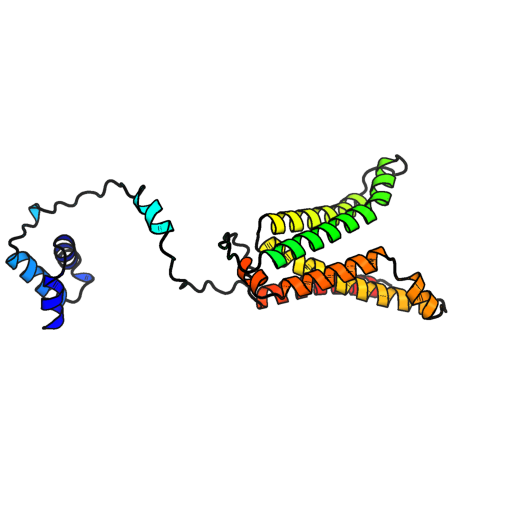R A O 1
ATOM 940 N N . ILE A 1 119 ? -0.775 -1.091 -22.035 1.00 80.25 119 ILE A N 1
ATOM 941 C CA . ILE A 1 119 ? -2.110 -1.506 -22.477 1.00 80.25 119 ILE A CA 1
ATOM 942 C C . ILE A 1 119 ? -2.296 -1.111 -23.946 1.00 80.25 119 ILE A C 1
ATOM 944 O O . ILE A 1 119 ? -2.599 -1.961 -24.783 1.00 80.25 119 ILE A O 1
ATOM 948 N N . LYS A 1 120 ? -2.041 0.153 -24.296 1.00 82.88 120 LYS A N 1
ATOM 949 C CA . LYS A 1 120 ? -2.169 0.661 -25.668 1.00 82.88 120 LYS A CA 1
ATOM 950 C C . LYS A 1 120 ? -1.314 -0.132 -26.657 1.00 82.88 120 LYS A C 1
ATOM 952 O O . LYS A 1 120 ? -1.784 -0.407 -27.757 1.00 82.88 120 LYS A O 1
ATOM 957 N N . PHE A 1 121 ? -0.101 -0.528 -26.274 1.00 80.25 121 PHE A N 1
ATOM 958 C CA . PHE A 1 121 ? 0.780 -1.360 -27.096 1.00 80.25 121 PHE A CA 1
ATOM 959 C C . PHE A 1 121 ? 0.174 -2.737 -27.421 1.00 80.25 121 PHE A C 1
ATOM 961 O O . PHE A 1 121 ? 0.270 -3.200 -28.556 1.00 80.25 121 PHE A O 1
ATOM 968 N N . HIS A 1 122 ? -0.503 -3.373 -26.463 1.00 77.50 122 HIS A N 1
ATOM 969 C CA . HIS A 1 122 ? -1.147 -4.671 -26.693 1.00 77.50 122 HIS A CA 1
ATOM 970 C C . HIS A 1 122 ? -2.436 -4.556 -27.517 1.00 77.50 122 HIS A C 1
ATOM 972 O O . HIS A 1 122 ? -2.755 -5.448 -28.299 1.00 77.50 122 HIS A O 1
ATOM 978 N N . PHE A 1 123 ? -3.161 -3.442 -27.394 1.00 78.31 123 PHE A N 1
ATOM 979 C CA . PHE A 1 123 ? -4.393 -3.206 -28.154 1.00 78.31 123 PHE A CA 1
ATOM 980 C C . PHE A 1 123 ? -4.173 -2.539 -29.522 1.00 78.31 123 PHE A C 1
ATOM 982 O O . PHE A 1 123 ? -5.103 -2.484 -30.323 1.00 78.31 123 PHE A O 1
ATOM 989 N N . SER A 1 124 ? -2.961 -2.068 -29.838 1.00 79.25 124 SER A N 1
ATOM 990 C CA . SER A 1 124 ? -2.630 -1.452 -31.134 1.00 79.25 124 SER A CA 1
ATOM 991 C C . SER A 1 124 ? -2.313 -2.462 -32.247 1.00 79.25 124 SER A C 1
ATOM 993 O O . SER A 1 124 ? -1.938 -2.061 -33.348 1.00 79.25 124 SER A O 1
ATOM 995 N N . GLY A 1 125 ? -2.453 -3.768 -31.983 1.00 67.69 125 GLY A N 1
ATOM 996 C CA . GLY A 1 125 ? -2.185 -4.838 -32.951 1.00 67.69 125 GLY A CA 1
ATOM 997 C C . GLY A 1 125 ? -0.697 -5.101 -33.214 1.00 67.69 125 GLY A C 1
ATOM 998 O O . GLY A 1 125 ? -0.371 -5.898 -34.090 1.00 67.69 125 GLY A O 1
ATOM 999 N N . GLN A 1 126 ? 0.205 -4.445 -32.470 1.00 67.44 126 GLN A N 1
ATOM 1000 C CA . GLN A 1 126 ? 1.655 -4.661 -32.557 1.00 67.44 126 GLN A CA 1
ATOM 1001 C C . GLN A 1 126 ? 2.153 -5.829 -31.690 1.00 67.44 126 GLN A C 1
ATOM 1003 O O . GLN A 1 126 ? 3.253 -6.330 -31.929 1.00 67.44 126 GLN A O 1
ATOM 1008 N N . SER A 1 127 ? 1.365 -6.294 -30.712 1.00 69.31 127 SER A N 1
ATOM 1009 C CA . SER A 1 127 ? 1.683 -7.491 -29.924 1.00 69.31 127 SER A CA 1
ATOM 1010 C C . SER A 1 127 ? 1.063 -8.752 -30.539 1.00 69.31 127 SER A C 1
ATOM 1012 O O . SER A 1 127 ? 0.014 -8.714 -31.183 1.00 69.31 127 SER A O 1
ATOM 1014 N N . ARG A 1 128 ? 1.699 -9.909 -30.316 1.00 62.72 128 ARG A N 1
ATOM 1015 C CA . ARG A 1 128 ? 1.228 -11.228 -30.784 1.00 62.72 128 ARG A CA 1
ATOM 1016 C C . ARG A 1 128 ? 0.116 -11.835 -29.907 1.00 62.72 128 ARG A C 1
ATOM 1018 O O . ARG A 1 128 ? -0.055 -13.050 -29.899 1.00 62.72 128 ARG A O 1
ATOM 1025 N N . GLY A 1 129 ? -0.666 -11.005 -29.216 1.00 62.50 129 GLY A N 1
ATOM 1026 C CA . GLY A 1 129 ? -1.758 -11.432 -28.339 1.00 62.50 129 GLY A CA 1
ATOM 1027 C C . GLY A 1 129 ? -1.581 -11.002 -26.882 1.00 62.50 129 GLY A C 1
ATOM 1028 O O . GLY A 1 129 ? -0.720 -10.185 -26.553 1.00 62.50 129 GLY A O 1
ATOM 1029 N N . VAL A 1 130 ? -2.462 -11.524 -26.023 1.00 68.00 130 VAL A N 1
ATOM 1030 C CA . VAL A 1 130 ? -2.419 -11.344 -24.566 1.00 68.00 130 VAL A CA 1
ATOM 1031 C C . VAL A 1 130 ? -1.426 -12.349 -23.991 1.00 68.00 130 VAL A C 1
ATOM 1033 O O . VAL A 1 130 ? -1.749 -13.526 -23.844 1.00 68.00 130 VAL A O 1
ATOM 1036 N N . ASP A 1 131 ? -0.225 -11.881 -23.670 1.00 73.56 131 ASP A N 1
ATOM 1037 C CA . ASP A 1 131 ? 0.793 -12.695 -23.010 1.00 73.56 131 ASP A CA 1
ATOM 1038 C C . ASP A 1 131 ? 0.599 -12.699 -21.483 1.00 73.56 131 ASP A C 1
ATOM 1040 O O . ASP A 1 131 ? -0.028 -11.807 -20.902 1.00 73.56 131 ASP A O 1
ATOM 1044 N N . ALA A 1 132 ? 1.169 -13.699 -20.801 1.00 76.00 132 ALA A N 1
ATOM 1045 C CA . ALA A 1 132 ? 1.101 -13.823 -19.340 1.00 76.00 132 ALA A CA 1
ATOM 1046 C C . ALA A 1 132 ? 1.630 -12.572 -18.607 1.00 76.00 132 ALA A C 1
ATOM 1048 O O . ALA A 1 132 ? 1.170 -12.245 -17.516 1.00 76.00 132 ALA A O 1
ATOM 1049 N N . THR A 1 133 ? 2.552 -11.838 -19.230 1.00 74.56 133 THR A N 1
ATOM 1050 C CA . THR A 1 133 ? 3.092 -10.562 -18.746 1.00 74.56 133 THR A CA 1
ATOM 1051 C C . THR A 1 133 ? 2.029 -9.467 -18.645 1.00 74.56 133 THR A C 1
ATOM 1053 O O . THR A 1 133 ? 2.014 -8.749 -17.646 1.00 74.56 133 THR A O 1
ATOM 1056 N N . LEU A 1 134 ? 1.094 -9.387 -19.601 1.00 76.25 134 LEU A N 1
ATOM 1057 C CA . LEU A 1 134 ? -0.037 -8.454 -19.550 1.00 76.25 134 LEU A CA 1
ATOM 1058 C C . LEU A 1 134 ? -1.015 -8.802 -18.431 1.00 76.25 134 LEU A C 1
ATOM 1060 O O . LEU A 1 134 ? -1.530 -7.920 -17.748 1.00 76.25 134 LEU A O 1
ATOM 1064 N N . ILE A 1 135 ? -1.254 -10.093 -18.209 1.00 79.38 135 ILE A N 1
ATOM 1065 C CA . ILE A 1 135 ? -2.130 -10.547 -17.125 1.00 79.38 135 ILE A CA 1
ATOM 1066 C C . ILE A 1 135 ? -1.515 -10.185 -15.769 1.00 79.38 135 ILE A C 1
ATOM 1068 O O . ILE A 1 135 ? -2.207 -9.655 -14.902 1.00 79.38 135 ILE A O 1
ATOM 1072 N N . VAL A 1 136 ? -0.213 -10.427 -15.591 1.00 79.00 136 VAL A N 1
ATOM 1073 C CA . VAL A 1 136 ? 0.499 -10.105 -14.346 1.00 79.00 136 VAL A CA 1
ATOM 1074 C C . VAL A 1 136 ? 0.559 -8.593 -14.108 1.00 79.00 136 VAL A C 1
ATOM 1076 O O . VAL A 1 136 ? 0.360 -8.158 -12.972 1.00 79.00 136 VAL A O 1
ATOM 1079 N N . SER A 1 137 ? 0.779 -7.781 -15.148 1.00 74.25 137 SER A N 1
ATOM 1080 C CA . SER A 1 137 ? 0.812 -6.322 -14.991 1.00 74.25 137 SER A CA 1
ATOM 1081 C C . SER A 1 137 ? -0.560 -5.756 -14.610 1.00 74.25 137 SER A C 1
ATOM 1083 O O . SER A 1 137 ? -0.658 -4.965 -13.669 1.00 74.25 137 SER A O 1
ATOM 1085 N N . LEU A 1 138 ? -1.635 -6.235 -15.246 1.00 81.94 138 LEU A N 1
ATOM 1086 C CA . LEU A 1 138 ? -3.007 -5.839 -14.919 1.00 81.94 138 LEU A CA 1
ATOM 1087 C C . LEU A 1 138 ? -3.461 -6.342 -13.545 1.00 81.94 138 LEU A C 1
ATOM 1089 O O . LEU A 1 138 ? -4.231 -5.653 -12.874 1.00 81.94 138 LEU A O 1
ATOM 1093 N N . LEU A 1 139 ? -2.980 -7.506 -13.095 1.00 84.31 139 LEU A N 1
ATOM 1094 C CA . LEU A 1 139 ? -3.328 -8.065 -11.787 1.00 84.31 139 LEU A CA 1
ATOM 1095 C C . LEU A 1 139 ? -2.981 -7.098 -10.647 1.00 84.31 139 LEU A C 1
ATOM 1097 O O . LEU A 1 139 ? -3.776 -6.936 -9.722 1.00 84.31 139 LEU A O 1
ATOM 1101 N N . SER A 1 140 ? -1.832 -6.421 -10.734 1.00 81.75 140 SER A N 1
ATOM 1102 C CA . SER A 1 140 ? -1.422 -5.410 -9.752 1.00 81.75 140 SER A CA 1
ATOM 1103 C C . SER A 1 140 ? -2.417 -4.244 -9.691 1.00 81.75 140 SER A C 1
ATOM 1105 O O . SER A 1 140 ? -2.883 -3.869 -8.613 1.00 81.75 140 SER A O 1
ATOM 1107 N N . THR A 1 141 ? -2.827 -3.720 -10.848 1.00 85.62 141 THR A N 1
ATOM 1108 C CA . THR A 1 141 ? -3.808 -2.629 -10.943 1.00 85.62 141 THR A CA 1
ATOM 1109 C C . THR A 1 141 ? -5.187 -3.053 -10.431 1.00 85.62 141 THR A C 1
ATOM 1111 O O . THR A 1 141 ? -5.827 -2.315 -9.678 1.00 85.62 141 THR A O 1
ATOM 1114 N N . VAL A 1 142 ? -5.638 -4.261 -10.784 1.00 88.56 142 VAL A N 1
ATOM 1115 C CA . VAL A 1 142 ? -6.910 -4.828 -10.307 1.00 88.56 142 VAL A CA 1
ATOM 1116 C C . VAL A 1 142 ? -6.892 -5.012 -8.790 1.00 88.56 142 VAL A C 1
ATOM 1118 O O . VAL A 1 142 ? -7.877 -4.688 -8.123 1.00 88.56 142 VAL A O 1
ATOM 1121 N N . LEU A 1 143 ? -5.772 -5.467 -8.223 1.00 89.56 143 LEU A N 1
ATOM 1122 C CA . LEU A 1 143 ? -5.616 -5.597 -6.777 1.00 89.56 143 LEU A CA 1
ATOM 1123 C C . LEU A 1 143 ? -5.726 -4.233 -6.082 1.00 89.56 143 LEU A C 1
ATOM 1125 O O . LEU A 1 143 ? -6.460 -4.111 -5.103 1.00 89.56 143 LEU A O 1
ATOM 1129 N N . GLN A 1 144 ? -5.067 -3.192 -6.598 1.00 90.12 144 GLN A N 1
ATOM 1130 C CA . GLN A 1 144 ? -5.170 -1.847 -6.018 1.00 90.12 144 GLN A CA 1
ATOM 1131 C C . GLN A 1 144 ? -6.599 -1.284 -6.094 1.00 90.12 144 GLN A C 1
ATOM 1133 O O . GLN A 1 144 ? -7.073 -0.678 -5.130 1.00 90.12 144 GLN A O 1
ATOM 1138 N N . LEU A 1 145 ? -7.321 -1.536 -7.192 1.00 93.06 145 LEU A N 1
ATOM 1139 C CA . LEU A 1 145 ? -8.741 -1.188 -7.318 1.00 93.06 145 LEU A CA 1
ATOM 1140 C C . LEU A 1 145 ? -9.608 -1.927 -6.293 1.00 93.06 145 LEU A C 1
ATOM 1142 O O . LEU A 1 145 ? -10.472 -1.313 -5.666 1.00 93.06 145 LEU A O 1
ATOM 1146 N N . ALA A 1 146 ? -9.362 -3.222 -6.081 1.00 92.62 146 ALA A N 1
ATOM 1147 C CA . ALA A 1 146 ? -10.075 -4.010 -5.078 1.00 92.62 146 ALA A CA 1
ATOM 1148 C C . ALA A 1 146 ? -9.823 -3.481 -3.656 1.00 92.62 146 ALA A C 1
ATOM 1150 O O . ALA A 1 146 ? -10.751 -3.402 -2.850 1.00 92.62 146 ALA A O 1
ATOM 1151 N N . VAL A 1 147 ? -8.592 -3.056 -3.359 1.00 92.69 147 VAL A N 1
ATOM 1152 C CA . VAL A 1 147 ? -8.239 -2.441 -2.072 1.00 92.69 147 VAL A CA 1
ATOM 1153 C C . VAL A 1 147 ? -8.935 -1.096 -1.892 1.00 92.69 147 VAL A C 1
ATOM 1155 O O . VAL A 1 147 ? -9.519 -0.861 -0.834 1.00 92.69 147 VAL A O 1
ATOM 1158 N N . LEU A 1 148 ? -8.949 -0.242 -2.920 1.00 94.50 148 LEU A N 1
ATOM 1159 C CA . LEU A 1 148 ? -9.692 1.019 -2.890 1.00 94.50 148 LEU A CA 1
ATOM 1160 C C . LEU A 1 148 ? -11.192 0.781 -2.670 1.00 94.50 148 LEU A C 1
ATOM 1162 O O . LEU A 1 148 ? -11.802 1.463 -1.849 1.00 94.50 148 LEU A O 1
ATOM 1166 N N . ALA A 1 149 ? -11.779 -0.205 -3.351 1.00 93.31 149 ALA A N 1
ATOM 1167 C CA . ALA A 1 149 ? -13.181 -0.571 -3.172 1.00 93.31 149 ALA A CA 1
ATOM 1168 C C . ALA A 1 149 ? -13.457 -1.079 -1.747 1.00 93.31 149 ALA A C 1
ATOM 1170 O O . ALA A 1 149 ? -14.417 -0.644 -1.112 1.00 93.31 149 ALA A O 1
ATOM 1171 N N . ALA A 1 150 ? -12.595 -1.940 -1.201 1.00 90.69 150 ALA A N 1
ATOM 1172 C CA . ALA A 1 150 ? -12.704 -2.404 0.180 1.00 90.69 150 ALA A CA 1
ATOM 1173 C C . ALA A 1 150 ? -12.594 -1.240 1.181 1.00 90.69 150 ALA A C 1
ATOM 1175 O O . ALA A 1 150 ? -13.360 -1.176 2.145 1.00 90.69 150 ALA A O 1
ATOM 1176 N N . LEU A 1 151 ? -11.691 -0.289 0.930 1.00 91.19 151 LEU A N 1
ATOM 1177 C CA . LEU A 1 151 ? -11.527 0.910 1.746 1.00 91.19 151 LEU A CA 1
ATOM 1178 C C . LEU A 1 151 ? -12.768 1.815 1.675 1.00 91.19 151 LEU A C 1
ATOM 1180 O O . LEU A 1 151 ? -13.243 2.287 2.708 1.00 91.19 151 LEU A O 1
ATOM 1184 N N . TRP A 1 152 ? -13.328 2.007 0.477 1.00 90.94 152 TRP A N 1
ATOM 1185 C CA . TRP A 1 152 ? -14.562 2.765 0.245 1.00 90.94 152 TRP A CA 1
ATOM 1186 C C . TRP A 1 152 ? -15.754 2.154 0.984 1.00 90.94 152 TRP A C 1
ATOM 1188 O O . TRP A 1 152 ? -16.538 2.869 1.604 1.00 90.94 152 TRP A O 1
ATOM 1198 N N . LEU A 1 153 ? -15.844 0.823 0.987 1.00 89.00 153 LEU A N 1
ATOM 1199 C CA . LEU A 1 153 ? -16.848 0.062 1.731 1.00 89.00 153 LEU A CA 1
ATOM 1200 C C . LEU A 1 153 ? -16.597 0.038 3.251 1.00 89.00 153 LEU A C 1
ATOM 1202 O O . LEU A 1 153 ? -17.316 -0.648 3.977 1.00 89.00 153 LEU A O 1
ATOM 1206 N N . GLY A 1 154 ? -15.577 0.750 3.743 1.00 84.44 154 GLY A N 1
ATOM 1207 C CA . GLY A 1 154 ? -15.249 0.820 5.166 1.00 84.44 154 GLY A CA 1
ATOM 1208 C C . GLY A 1 154 ? -14.744 -0.505 5.740 1.00 84.44 154 GLY A C 1
ATOM 1209 O O . GLY A 1 154 ? -14.827 -0.724 6.947 1.00 84.44 154 GLY A O 1
ATOM 1210 N N . LYS A 1 155 ? -14.242 -1.412 4.895 1.00 86.56 155 LYS A N 1
ATOM 1211 C CA . LYS A 1 155 ? -13.803 -2.743 5.317 1.00 86.56 155 LYS A CA 1
ATOM 1212 C C . LYS A 1 155 ? -12.416 -2.679 5.946 1.00 86.56 155 LYS A C 1
ATOM 1214 O O . LYS A 1 155 ? -11.494 -2.075 5.394 1.00 86.56 155 LYS A O 1
ATOM 1219 N N . ARG A 1 156 ? -12.246 -3.382 7.071 1.00 86.19 156 ARG A N 1
ATOM 1220 C CA . ARG A 1 156 ? -10.966 -3.519 7.790 1.00 86.19 156 ARG A CA 1
ATOM 1221 C C . ARG A 1 156 ? -9.841 -4.021 6.884 1.00 86.19 156 ARG A C 1
ATOM 1223 O O . ARG A 1 156 ? -8.710 -3.550 6.968 1.00 86.19 156 ARG A O 1
ATOM 1230 N N . ILE A 1 157 ? -10.173 -4.943 5.988 1.00 88.50 157 ILE A N 1
ATOM 1231 C CA . ILE A 1 157 ? -9.225 -5.531 5.047 1.00 88.50 157 ILE A CA 1
ATOM 1232 C C . ILE A 1 157 ? -8.646 -4.494 4.073 1.00 88.50 157 ILE A C 1
ATOM 1234 O O . ILE A 1 157 ? -7.453 -4.526 3.786 1.00 88.50 157 ILE A O 1
ATOM 1238 N N . GLY A 1 158 ? -9.455 -3.521 3.635 1.00 90.25 158 GLY A N 1
ATOM 1239 C CA . GLY A 1 158 ? -8.997 -2.427 2.778 1.00 90.25 158 GLY A CA 1
ATOM 1240 C C . GLY A 1 158 ? -7.931 -1.598 3.483 1.00 90.25 158 GLY A C 1
ATOM 1241 O O . GLY A 1 158 ? -6.870 -1.360 2.925 1.00 90.25 158 GLY A O 1
ATOM 1242 N N . TYR A 1 159 ? -8.156 -1.272 4.757 1.00 91.50 159 TYR A N 1
ATOM 1243 C CA . TYR A 1 159 ? -7.186 -0.557 5.588 1.00 91.50 159 TYR A CA 1
ATOM 1244 C C . TYR A 1 159 ? -5.845 -1.297 5.712 1.00 91.50 159 TYR A C 1
ATOM 1246 O O . TYR A 1 159 ? -4.780 -0.700 5.543 1.00 91.50 159 TYR A O 1
ATOM 1254 N N . GLN A 1 160 ? -5.887 -2.600 6.009 1.00 91.44 160 GLN A N 1
ATOM 1255 C CA . GLN A 1 160 ? -4.679 -3.416 6.160 1.00 91.44 160 GLN A CA 1
ATOM 1256 C C . GLN A 1 160 ? -3.930 -3.564 4.832 1.00 91.44 160 GLN A C 1
ATOM 1258 O O . GLN A 1 160 ? -2.709 -3.413 4.801 1.00 91.44 160 GLN A O 1
ATOM 1263 N N . PHE A 1 161 ? -4.636 -3.785 3.722 1.00 93.12 161 PHE A N 1
ATOM 1264 C CA . PHE A 1 161 ? -3.994 -3.843 2.413 1.00 93.12 161 PHE A CA 1
ATOM 1265 C C . PHE A 1 161 ? -3.419 -2.497 1.974 1.00 93.12 161 PHE A C 1
ATOM 1267 O O . PHE A 1 161 ? -2.322 -2.485 1.424 1.00 93.12 161 PHE A O 1
ATOM 1274 N N . THR A 1 162 ? -4.076 -1.366 2.256 1.00 94.56 162 THR A N 1
ATOM 1275 C CA . THR A 1 162 ? -3.497 -0.039 1.990 1.00 94.56 162 THR A CA 1
ATOM 1276 C C . THR A 1 162 ? -2.183 0.143 2.749 1.00 94.56 162 THR A C 1
ATOM 1278 O O . THR A 1 162 ? -1.214 0.633 2.173 1.00 94.56 162 THR A O 1
ATOM 1281 N N . ALA A 1 163 ? -2.108 -0.307 4.008 1.00 94.62 163 ALA A N 1
ATOM 1282 C CA . ALA A 1 163 ? -0.862 -0.289 4.774 1.00 94.62 163 ALA A CA 1
ATOM 1283 C C . ALA A 1 163 ? 0.228 -1.138 4.104 1.00 94.62 163 ALA A C 1
ATOM 1285 O O . ALA A 1 163 ? 1.337 -0.653 3.875 1.00 94.62 163 ALA A O 1
ATOM 1286 N N . GLY A 1 164 ? -0.098 -2.382 3.744 1.00 94.19 164 GLY A N 1
ATOM 1287 C CA . GLY A 1 164 ? 0.836 -3.286 3.076 1.00 94.19 164 GLY A CA 1
ATOM 1288 C C . GLY A 1 164 ? 1.335 -2.741 1.737 1.00 94.19 164 GLY A C 1
ATOM 1289 O O . GLY A 1 164 ? 2.539 -2.739 1.494 1.00 94.19 164 GLY A O 1
ATOM 1290 N N . ILE A 1 165 ? 0.439 -2.210 0.901 1.00 93.44 165 ILE A N 1
ATOM 1291 C CA . ILE A 1 165 ? 0.789 -1.603 -0.391 1.00 93.44 165 ILE A CA 1
ATOM 1292 C C . ILE A 1 165 ? 1.686 -0.382 -0.185 1.00 93.44 165 ILE A C 1
ATOM 1294 O O . ILE A 1 165 ? 2.712 -0.278 -0.846 1.00 93.44 165 ILE A O 1
ATOM 1298 N N . ALA A 1 166 ? 1.364 0.512 0.753 1.00 94.44 166 ALA A N 1
ATOM 1299 C CA . ALA A 1 166 ? 2.191 1.688 1.009 1.00 94.44 166 ALA A CA 1
ATOM 1300 C C . ALA A 1 166 ? 3.603 1.307 1.496 1.00 94.44 166 ALA A C 1
ATOM 1302 O O . ALA A 1 166 ? 4.595 1.856 1.013 1.00 94.44 166 ALA A O 1
ATOM 1303 N N . ALA A 1 167 ? 3.713 0.327 2.400 1.00 95.25 167 ALA A N 1
ATOM 1304 C CA . ALA A 1 167 ? 5.006 -0.193 2.843 1.00 95.25 167 ALA A CA 1
ATOM 1305 C C . ALA A 1 167 ? 5.786 -0.849 1.696 1.00 95.25 167 ALA A C 1
ATOM 1307 O O . ALA A 1 167 ? 6.979 -0.587 1.537 1.00 95.25 167 ALA A O 1
ATOM 1308 N N . TYR A 1 168 ? 5.105 -1.648 0.871 1.00 92.69 168 TYR A N 1
ATOM 1309 C CA . TYR A 1 168 ? 5.676 -2.248 -0.331 1.00 92.69 168 TYR A CA 1
ATOM 1310 C C . TYR A 1 168 ? 6.202 -1.182 -1.300 1.00 92.69 168 TYR A C 1
ATOM 1312 O O . TYR A 1 168 ? 7.324 -1.308 -1.782 1.00 92.69 168 TYR A O 1
ATOM 1320 N N . THR A 1 169 ? 5.443 -0.111 -1.554 1.00 91.62 169 THR A N 1
ATOM 1321 C CA . THR A 1 169 ? 5.850 0.990 -2.441 1.00 91.62 169 THR A CA 1
ATOM 1322 C C . THR A 1 169 ? 7.099 1.699 -1.922 1.00 91.62 169 THR A C 1
ATOM 1324 O O . THR A 1 169 ? 8.029 1.918 -2.694 1.00 91.62 169 THR A O 1
ATOM 1327 N N . ILE A 1 170 ? 7.165 2.014 -0.624 1.00 93.56 170 ILE A N 1
ATOM 1328 C CA . ILE A 1 170 ? 8.345 2.665 -0.028 1.00 93.56 170 ILE A CA 1
ATOM 1329 C C . ILE A 1 170 ? 9.564 1.743 -0.099 1.00 93.56 170 ILE A C 1
ATOM 1331 O O . ILE A 1 170 ? 10.628 2.161 -0.553 1.00 93.56 170 ILE A O 1
ATOM 1335 N N . ALA A 1 171 ? 9.413 0.484 0.318 1.00 92.50 171 ALA A N 1
ATOM 1336 C CA . ALA A 1 171 ? 10.498 -0.491 0.279 1.00 92.50 171 ALA A CA 1
ATOM 1337 C C . ALA A 1 171 ? 10.987 -0.730 -1.158 1.00 92.50 171 ALA A C 1
ATOM 1339 O O . ALA A 1 171 ? 12.193 -0.787 -1.394 1.00 92.50 171 ALA A O 1
ATOM 1340 N N . SER A 1 172 ? 10.066 -0.784 -2.123 1.00 89.06 172 SER A N 1
ATOM 1341 C CA . SER A 1 172 ? 10.408 -0.937 -3.536 1.00 89.06 172 SER A CA 1
ATOM 1342 C C . SER A 1 172 ? 11.121 0.287 -4.091 1.00 89.06 172 SER A C 1
ATOM 1344 O O . SER A 1 172 ? 12.116 0.148 -4.792 1.00 89.06 172 SER A O 1
ATOM 1346 N N . PHE A 1 173 ? 10.691 1.495 -3.726 1.00 88.56 173 PHE A N 1
ATOM 1347 C CA . PHE A 1 173 ? 11.385 2.718 -4.118 1.00 88.56 173 PHE A CA 1
ATOM 1348 C C . PHE A 1 173 ? 12.831 2.743 -3.595 1.00 88.56 173 PHE A C 1
ATOM 1350 O O . PHE A 1 173 ? 13.761 3.058 -4.342 1.00 88.56 173 PHE A O 1
ATOM 1357 N N . ILE A 1 174 ? 13.039 2.362 -2.330 1.00 88.81 174 ILE A N 1
ATOM 1358 C CA . ILE A 1 174 ? 14.377 2.266 -1.731 1.00 88.81 174 ILE A CA 1
ATOM 1359 C C . ILE A 1 174 ? 15.213 1.209 -2.464 1.00 88.81 174 ILE A C 1
ATOM 1361 O O . ILE A 1 174 ? 16.336 1.498 -2.874 1.00 88.81 174 ILE A O 1
ATOM 1365 N N . GLY A 1 175 ? 14.659 0.013 -2.683 1.00 86.31 175 GLY A N 1
ATOM 1366 C CA . GLY A 1 175 ? 15.333 -1.069 -3.402 1.00 86.31 175 GLY A CA 1
ATOM 1367 C C . GLY A 1 175 ? 15.725 -0.679 -4.830 1.00 86.31 175 GLY A C 1
ATOM 1368 O O . GLY A 1 175 ? 16.874 -0.873 -5.225 1.00 86.31 175 GLY A O 1
ATOM 1369 N N . ALA A 1 176 ? 14.811 -0.057 -5.581 1.00 83.88 176 ALA A N 1
ATOM 1370 C CA . ALA A 1 176 ? 15.062 0.447 -6.931 1.00 83.88 176 ALA A CA 1
ATOM 1371 C C . ALA A 1 176 ? 16.153 1.524 -6.947 1.00 83.88 176 ALA A C 1
ATOM 1373 O O . ALA A 1 176 ? 17.007 1.522 -7.834 1.00 83.88 176 ALA A O 1
ATOM 1374 N N . THR A 1 177 ? 16.154 2.415 -5.954 1.00 84.06 177 THR A N 1
ATOM 1375 C CA . THR A 1 177 ? 17.176 3.461 -5.816 1.00 84.06 177 THR A CA 1
ATOM 1376 C C . THR A 1 177 ? 18.551 2.850 -5.552 1.00 84.06 177 THR A C 1
ATOM 1378 O O . THR A 1 177 ? 19.508 3.202 -6.236 1.00 84.06 177 THR A O 1
ATOM 1381 N N . ILE A 1 178 ? 18.657 1.893 -4.623 1.00 84.81 178 ILE A N 1
ATOM 1382 C CA . ILE A 1 178 ? 19.915 1.188 -4.322 1.00 84.81 178 ILE A CA 1
ATOM 1383 C C . ILE A 1 178 ? 20.418 0.426 -5.555 1.00 84.81 178 ILE A C 1
ATOM 1385 O O . ILE A 1 178 ? 21.598 0.511 -5.894 1.00 84.81 178 ILE A O 1
ATOM 1389 N N . TYR A 1 179 ? 19.527 -0.289 -6.248 1.00 82.62 179 TYR A N 1
ATOM 1390 C CA . TYR A 1 179 ? 19.865 -1.016 -7.472 1.00 82.62 179 TYR A CA 1
ATOM 1391 C C . TYR A 1 179 ? 20.383 -0.078 -8.568 1.00 82.62 179 TYR A C 1
ATOM 1393 O O . TYR A 1 179 ? 21.459 -0.308 -9.120 1.00 82.62 179 TYR A O 1
ATOM 1401 N N . SER A 1 180 ? 19.662 1.015 -8.827 1.00 81.06 180 SER A N 1
ATOM 1402 C CA . SER A 1 180 ? 20.050 2.016 -9.828 1.00 81.06 180 SER A CA 1
ATOM 1403 C C . SER A 1 180 ? 21.392 2.653 -9.481 1.00 81.06 180 SER A C 1
ATOM 1405 O O . SER A 1 180 ? 22.237 2.830 -10.352 1.00 81.06 180 SER A O 1
ATOM 1407 N N . PHE A 1 181 ? 21.620 2.942 -8.198 1.00 80.69 181 PHE A N 1
ATOM 1408 C CA . PHE A 1 181 ? 22.885 3.482 -7.718 1.00 80.69 181 PHE A CA 1
ATOM 1409 C C . PHE A 1 181 ? 24.049 2.527 -7.983 1.00 80.69 181 PHE A C 1
ATOM 1411 O O . PHE A 1 181 ? 25.073 2.950 -8.514 1.00 80.69 181 PHE A O 1
ATOM 1418 N N . ARG A 1 182 ? 23.887 1.236 -7.666 1.00 81.00 182 ARG A N 1
ATOM 1419 C CA . ARG A 1 182 ? 24.912 0.219 -7.929 1.00 81.00 182 ARG A CA 1
ATOM 1420 C C . ARG A 1 182 ? 25.218 0.123 -9.423 1.00 81.00 182 ARG A C 1
ATOM 1422 O O . ARG A 1 182 ? 26.369 0.300 -9.809 1.00 81.00 182 ARG A O 1
ATOM 1429 N N . MET A 1 183 ? 24.191 -0.057 -10.251 1.00 79.75 183 MET A N 1
ATOM 1430 C CA . MET A 1 183 ? 24.342 -0.190 -11.703 1.00 79.75 183 MET A CA 1
ATOM 1431 C C . MET A 1 183 ? 25.036 1.028 -12.328 1.00 79.75 183 MET A C 1
ATOM 1433 O O . MET A 1 183 ? 25.947 0.883 -13.139 1.00 79.75 183 MET A O 1
ATOM 1437 N N . LEU A 1 184 ? 24.634 2.239 -11.940 1.00 78.62 184 LEU A N 1
ATOM 1438 C CA . LEU A 1 184 ? 25.198 3.466 -12.502 1.00 78.62 184 LEU A CA 1
ATOM 1439 C C . LEU A 1 184 ? 26.601 3.773 -11.959 1.00 78.62 184 LEU A C 1
ATOM 1441 O O . LEU A 1 184 ? 27.419 4.339 -12.685 1.00 78.62 184 LEU A O 1
ATOM 1445 N N . SER A 1 185 ? 26.908 3.360 -10.724 1.00 76.19 185 SER A N 1
ATOM 1446 C CA . SER A 1 185 ? 28.265 3.454 -10.171 1.00 76.19 185 SER A CA 1
ATOM 1447 C C . SER A 1 185 ? 29.254 2.548 -10.911 1.00 76.19 185 SER A C 1
ATOM 1449 O O . SER A 1 185 ? 30.371 2.976 -11.196 1.00 76.19 185 SER A O 1
ATOM 1451 N N . GLU A 1 186 ? 28.830 1.343 -11.308 1.00 81.81 186 GLU A N 1
ATOM 1452 C CA . GLU A 1 186 ? 29.634 0.417 -12.119 1.00 81.81 186 GLU A CA 1
ATOM 1453 C C . GLU A 1 186 ? 29.881 0.963 -13.539 1.00 81.81 186 GLU A C 1
ATOM 1455 O O . GLU A 1 186 ? 30.907 0.673 -14.149 1.00 81.81 186 GLU A O 1
ATOM 1460 N N . GLN A 1 187 ? 28.980 1.810 -14.046 1.00 81.06 187 GLN A N 1
ATOM 1461 C CA . GLN A 1 187 ? 29.095 2.470 -15.353 1.00 81.06 187 GLN A CA 1
ATOM 1462 C C . GLN A 1 187 ? 29.822 3.829 -15.305 1.00 81.06 187 GLN A C 1
ATOM 1464 O O . GLN A 1 187 ? 29.979 4.476 -16.339 1.00 81.06 187 GLN A O 1
ATOM 1469 N N . GLY A 1 188 ? 30.287 4.266 -14.128 1.00 78.88 188 GLY A N 1
ATOM 1470 C CA . GLY A 1 188 ? 31.080 5.490 -13.966 1.00 78.88 188 GLY A CA 1
ATOM 1471 C C . GLY A 1 188 ? 30.288 6.804 -14.010 1.00 78.88 188 GLY A C 1
ATOM 1472 O O . GLY A 1 188 ? 30.886 7.861 -14.216 1.00 78.88 188 GLY A O 1
ATOM 1473 N N . PHE A 1 189 ? 28.964 6.773 -13.818 1.00 78.44 189 PHE A N 1
ATOM 1474 C CA . PHE A 1 189 ? 28.141 7.989 -13.778 1.00 78.44 189 PHE A CA 1
ATOM 1475 C C . PHE A 1 189 ? 28.336 8.791 -12.484 1.00 78.44 189 PHE A C 1
ATOM 1477 O O . PHE A 1 189 ? 28.578 8.241 -11.407 1.00 78.44 189 PHE A O 1
ATOM 1484 N N . SER A 1 190 ? 28.183 10.118 -12.576 1.00 76.62 190 SER A N 1
ATOM 1485 C CA . SER A 1 190 ? 28.250 11.002 -11.411 1.00 76.62 190 SER A CA 1
ATOM 1486 C C . SER A 1 190 ? 26.985 10.890 -10.548 1.00 76.62 190 SER A C 1
ATOM 1488 O O . SER A 1 190 ? 25.882 10.706 -11.060 1.00 76.62 190 SER A O 1
ATOM 1490 N N . LEU A 1 191 ? 27.113 11.077 -9.228 1.00 70.31 191 LEU A N 1
ATOM 1491 C CA . LEU A 1 191 ? 25.984 11.041 -8.279 1.00 70.31 191 LEU A CA 1
ATOM 1492 C C . LEU A 1 191 ? 24.824 11.967 -8.670 1.00 70.31 191 LEU A C 1
ATOM 1494 O O . LEU A 1 191 ? 23.664 11.655 -8.414 1.00 70.31 191 LEU A O 1
ATOM 1498 N N . ARG A 1 192 ? 25.131 13.108 -9.293 1.00 71.69 192 ARG A N 1
ATOM 1499 C CA . ARG A 1 192 ? 24.125 14.069 -9.748 1.00 71.69 192 ARG A CA 1
ATOM 1500 C C . ARG A 1 192 ? 23.275 13.491 -10.878 1.00 71.69 192 ARG A C 1
ATOM 1502 O O . ARG A 1 192 ? 22.057 13.638 -10.843 1.00 71.69 192 ARG A O 1
ATOM 1509 N N . ASP A 1 193 ? 23.909 12.834 -11.841 1.00 69.31 193 ASP A N 1
ATOM 1510 C CA . ASP A 1 193 ? 23.223 12.240 -12.992 1.00 69.31 193 ASP A CA 1
ATOM 1511 C C . ASP A 1 193 ? 22.407 11.018 -12.567 1.00 69.31 193 ASP A C 1
ATOM 1513 O O . ASP A 1 193 ? 21.315 10.793 -13.080 1.00 69.31 193 ASP A O 1
ATOM 1517 N N . ILE A 1 194 ? 22.890 10.296 -11.552 1.00 66.06 194 ILE A N 1
ATOM 1518 C CA . ILE A 1 194 ? 22.164 9.199 -10.911 1.00 66.06 194 ILE A CA 1
ATOM 1519 C C . ILE A 1 194 ? 20.882 9.723 -10.266 1.00 66.06 194 ILE A C 1
ATOM 1521 O O . ILE A 1 194 ? 19.802 9.258 -10.603 1.00 66.06 194 ILE A O 1
ATOM 1525 N N . VAL A 1 195 ? 20.974 10.726 -9.389 1.00 66.69 195 VAL A N 1
ATOM 1526 C CA . VAL A 1 195 ? 19.807 11.237 -8.652 1.00 66.69 195 VAL A CA 1
ATOM 1527 C C . VAL A 1 195 ? 18.798 11.908 -9.586 1.00 66.69 195 VAL A C 1
ATOM 1529 O O . VAL A 1 195 ? 17.603 11.672 -9.459 1.00 66.69 195 VAL A O 1
ATOM 1532 N N . VAL A 1 196 ? 19.245 12.726 -10.540 1.00 67.62 196 VAL A N 1
ATOM 1533 C CA . VAL A 1 196 ? 18.327 13.442 -11.444 1.00 67.62 196 VAL A CA 1
ATOM 1534 C C . VAL A 1 196 ? 17.774 12.522 -12.539 1.00 67.62 196 VAL A C 1
ATOM 1536 O O . VAL A 1 196 ? 16.622 12.679 -12.934 1.00 67.62 196 VAL A O 1
ATOM 1539 N N . GLY A 1 197 ? 18.563 11.555 -13.015 1.00 63.22 197 GLY A N 1
ATOM 1540 C CA . GLY A 1 197 ? 18.167 10.629 -14.077 1.00 63.22 197 GLY A CA 1
ATOM 1541 C C . GLY A 1 197 ? 17.339 9.433 -13.599 1.00 63.22 197 GLY A C 1
ATOM 1542 O O . GLY A 1 197 ? 16.499 8.947 -14.355 1.00 63.22 197 GLY A O 1
ATOM 1543 N N . SER A 1 198 ? 17.531 8.958 -12.361 1.00 61.25 198 SER A N 1
ATOM 1544 C CA . SER A 1 198 ? 16.824 7.774 -11.841 1.00 61.25 198 SER A CA 1
ATOM 1545 C C . SER A 1 198 ? 15.478 8.093 -11.184 1.00 61.25 198 SER A C 1
ATOM 1547 O O . SER A 1 198 ? 14.636 7.206 -11.041 1.00 61.25 198 SER A O 1
ATOM 1549 N N . LEU A 1 199 ? 15.257 9.340 -10.754 1.00 65.38 199 LEU A N 1
ATOM 1550 C CA . LEU A 1 199 ? 14.002 9.779 -10.141 1.00 65.38 199 LEU A CA 1
ATOM 1551 C C . LEU A 1 199 ? 12.961 10.080 -11.223 1.00 65.38 199 LEU A C 1
ATOM 1553 O O . LEU A 1 199 ? 12.725 11.224 -11.608 1.00 65.38 199 LEU A O 1
ATOM 1557 N N . GLN A 1 200 ? 12.291 9.032 -11.697 1.00 77.56 200 GLN A N 1
ATOM 1558 C CA . GLN A 1 200 ? 11.062 9.212 -12.463 1.00 77.56 200 GLN A CA 1
ATOM 1559 C C . GLN A 1 200 ? 10.030 9.934 -11.584 1.00 77.56 200 GLN A C 1
ATOM 1561 O O . GLN A 1 200 ? 9.744 9.500 -10.464 1.00 77.56 200 GLN A O 1
ATOM 1566 N N . VAL A 1 201 ? 9.472 11.039 -12.095 1.00 82.88 201 VAL A N 1
ATOM 1567 C CA . VAL A 1 201 ? 8.490 11.884 -11.383 1.00 82.88 201 VAL A CA 1
ATOM 1568 C C . VAL A 1 201 ? 7.333 11.046 -10.838 1.00 82.88 201 VAL A C 1
ATOM 1570 O O . VAL A 1 201 ? 6.879 11.266 -9.719 1.00 82.88 201 VAL A O 1
ATOM 1573 N N . GLU A 1 202 ? 6.902 10.038 -11.595 1.00 84.44 202 GLU A N 1
ATOM 1574 C CA . GLU A 1 202 ? 5.849 9.111 -11.193 1.00 84.44 202 GLU A CA 1
ATOM 1575 C C . GLU A 1 202 ? 6.200 8.321 -9.922 1.00 84.44 202 GLU A C 1
ATOM 1577 O O . GLU A 1 202 ? 5.444 8.336 -8.949 1.00 84.44 202 GLU A O 1
ATOM 1582 N N . SER A 1 203 ? 7.373 7.684 -9.893 1.00 84.75 203 SER A N 1
ATOM 1583 C CA . SER A 1 203 ? 7.858 6.912 -8.743 1.00 84.75 203 SER A CA 1
ATOM 1584 C C . SER A 1 203 ? 8.000 7.779 -7.492 1.00 84.75 203 SER A C 1
ATOM 1586 O O . SER A 1 203 ? 7.700 7.328 -6.385 1.00 84.75 203 SER A O 1
ATOM 1588 N N . PHE A 1 204 ? 8.410 9.039 -7.660 1.00 87.88 204 PHE A N 1
ATOM 1589 C CA . PHE A 1 204 ? 8.483 9.998 -6.560 1.00 87.88 204 PHE A CA 1
ATOM 1590 C C . PHE A 1 204 ? 7.094 10.393 -6.036 1.00 87.88 204 PHE A C 1
ATOM 1592 O O . PHE A 1 204 ? 6.876 10.417 -4.824 1.00 87.88 204 PHE A O 1
ATOM 1599 N N . LEU A 1 205 ? 6.126 10.641 -6.923 1.00 91.25 205 LEU A N 1
ATOM 1600 C CA . LEU A 1 205 ? 4.744 10.920 -6.520 1.00 91.25 205 LEU A CA 1
ATOM 1601 C C . LEU A 1 205 ? 4.127 9.734 -5.766 1.00 91.25 205 LEU A C 1
ATOM 1603 O O . LEU A 1 205 ? 3.521 9.932 -4.711 1.00 91.25 205 LEU A O 1
ATOM 1607 N N . LEU A 1 206 ? 4.331 8.505 -6.250 1.00 91.38 206 LEU A N 1
ATOM 1608 C CA . LEU A 1 206 ? 3.882 7.290 -5.563 1.00 91.38 206 LEU A CA 1
ATOM 1609 C C . LEU A 1 206 ? 4.523 7.139 -4.179 1.00 91.38 206 LEU A C 1
ATOM 1611 O O . LEU A 1 206 ? 3.828 6.777 -3.229 1.00 91.38 206 LEU A O 1
ATOM 1615 N N . LEU A 1 207 ? 5.811 7.468 -4.036 1.00 92.94 207 LEU A N 1
ATOM 1616 C CA . LEU A 1 207 ? 6.486 7.492 -2.739 1.00 92.94 207 LEU A CA 1
ATOM 1617 C C . LEU A 1 207 ? 5.830 8.499 -1.783 1.00 92.94 207 LEU A C 1
ATOM 1619 O O . LEU A 1 207 ? 5.514 8.147 -0.645 1.00 92.94 207 LEU A O 1
ATOM 1623 N N . CYS A 1 208 ? 5.591 9.735 -2.232 1.00 94.94 208 CYS A N 1
ATOM 1624 C CA . CYS A 1 208 ? 4.936 10.760 -1.416 1.00 94.94 208 CYS A CA 1
ATOM 1625 C C . CYS A 1 208 ? 3.538 10.318 -0.957 1.00 94.94 208 CYS A C 1
ATOM 1627 O O . CYS A 1 208 ? 3.198 10.477 0.217 1.00 94.94 208 CYS A O 1
ATOM 1629 N N . LEU A 1 209 ? 2.747 9.722 -1.854 1.00 95.69 209 LEU A N 1
ATOM 1630 C CA . LEU A 1 209 ? 1.414 9.206 -1.530 1.00 95.69 209 LEU A CA 1
ATOM 1631 C C . LEU A 1 209 ? 1.469 8.002 -0.579 1.00 95.69 209 LEU A C 1
ATOM 1633 O O . LEU A 1 209 ? 0.636 7.895 0.323 1.00 95.69 209 LEU A O 1
ATOM 1637 N N . ALA A 1 210 ? 2.463 7.125 -0.719 1.00 94.44 210 ALA A N 1
ATOM 1638 C CA . ALA A 1 210 ? 2.666 6.006 0.195 1.00 94.44 210 ALA A CA 1
ATOM 1639 C C . ALA A 1 210 ? 3.040 6.491 1.608 1.00 94.44 210 ALA A C 1
ATOM 1641 O O . ALA A 1 210 ? 2.458 6.033 2.594 1.00 94.44 210 ALA A O 1
ATOM 1642 N N . ILE A 1 211 ? 3.938 7.476 1.721 1.00 95.81 211 ILE A N 1
ATOM 1643 C CA . ILE A 1 211 ? 4.292 8.102 3.006 1.00 95.81 211 ILE A CA 1
ATOM 1644 C C . ILE A 1 211 ? 3.062 8.775 3.631 1.00 95.81 211 ILE A C 1
ATOM 1646 O O . ILE A 1 211 ? 2.781 8.566 4.815 1.00 95.81 211 ILE A O 1
ATOM 1650 N N . ALA A 1 212 ? 2.294 9.530 2.840 1.00 95.75 212 ALA A N 1
ATOM 1651 C CA . ALA A 1 212 ? 1.054 10.154 3.297 1.00 95.75 212 ALA A CA 1
ATOM 1652 C C . ALA A 1 212 ? 0.031 9.110 3.777 1.00 95.75 212 ALA A C 1
ATOM 1654 O O . ALA A 1 212 ? -0.598 9.298 4.819 1.00 95.75 212 ALA A O 1
ATOM 1655 N N . SER A 1 213 ? -0.089 7.984 3.068 1.00 95.25 213 SER A N 1
ATOM 1656 C CA . SER A 1 213 ? -0.961 6.869 3.452 1.00 95.25 213 SER A CA 1
ATOM 1657 C C . SER A 1 213 ? -0.561 6.290 4.805 1.00 95.25 213 SER A C 1
ATOM 1659 O O . SER A 1 213 ? -1.408 6.185 5.686 1.00 95.25 213 SER A O 1
ATOM 1661 N N . ILE A 1 214 ? 0.723 5.978 5.022 1.00 94.44 214 ILE A N 1
ATOM 1662 C CA . ILE A 1 214 ? 1.197 5.461 6.318 1.00 94.44 214 ILE A CA 1
ATOM 1663 C C . ILE A 1 214 ? 0.937 6.470 7.437 1.00 94.44 214 ILE A C 1
ATOM 1665 O O . ILE A 1 214 ? 0.455 6.091 8.503 1.00 94.44 214 ILE A O 1
ATOM 1669 N N . TRP A 1 215 ? 1.204 7.754 7.195 1.00 95.50 215 TRP A N 1
ATOM 1670 C CA . TRP A 1 215 ? 0.948 8.805 8.178 1.00 95.50 215 TRP A CA 1
ATOM 1671 C C . TRP A 1 215 ? -0.539 8.902 8.557 1.00 95.50 215 TRP A C 1
ATOM 1673 O O . TRP A 1 215 ? -0.866 9.019 9.740 1.00 95.50 215 TRP A O 1
ATOM 1683 N N . LEU A 1 216 ? -1.449 8.791 7.583 1.00 94.31 216 LEU A N 1
ATOM 1684 C CA . LEU A 1 216 ? -2.896 8.747 7.826 1.00 94.31 216 LEU A CA 1
ATOM 1685 C C . LEU A 1 216 ? -3.307 7.476 8.588 1.00 94.31 216 LEU A C 1
ATOM 1687 O O . LEU A 1 216 ? -4.093 7.555 9.529 1.00 94.31 216 LEU A O 1
ATOM 1691 N N . LEU A 1 217 ? -2.738 6.322 8.235 1.00 93.06 217 LEU A N 1
ATOM 1692 C CA . LEU A 1 217 ? -2.993 5.024 8.875 1.00 93.06 217 LEU A CA 1
ATOM 1693 C C . LEU A 1 217 ? -2.455 4.930 10.314 1.00 93.06 217 LEU A C 1
ATOM 1695 O O . LEU A 1 217 ? -2.847 4.043 11.066 1.00 93.06 217 LEU A O 1
ATOM 1699 N N . GLN A 1 218 ? -1.565 5.823 10.738 1.00 92.44 218 GLN A N 1
ATOM 1700 C CA . GLN A 1 218 ? -1.118 5.880 12.133 1.00 92.44 218 GLN A CA 1
ATOM 1701 C C . GLN A 1 218 ? -2.080 6.662 13.040 1.00 92.44 218 GLN A C 1
ATOM 1703 O O . GLN A 1 218 ? -1.954 6.596 14.266 1.00 92.44 218 GLN A O 1
ATOM 1708 N N . ARG A 1 219 ? -3.054 7.387 12.469 1.00 91.62 219 ARG A N 1
ATOM 1709 C CA . ARG A 1 219 ? -4.021 8.184 13.231 1.00 91.62 219 ARG A CA 1
ATOM 1710 C C . ARG A 1 219 ? -4.960 7.285 14.028 1.00 91.62 219 ARG A C 1
ATOM 1712 O O . ARG A 1 219 ? -5.607 6.392 13.483 1.00 91.62 219 ARG A O 1
ATOM 1719 N N . ASN A 1 220 ? -5.040 7.540 15.333 1.00 85.81 220 ASN A N 1
ATOM 1720 C CA . ASN A 1 220 ? -5.817 6.726 16.266 1.00 85.81 220 ASN A CA 1
ATOM 1721 C C . ASN A 1 220 ? -7.306 6.716 15.902 1.00 85.81 220 ASN A C 1
ATOM 1723 O O . ASN A 1 220 ? -7.944 5.678 16.034 1.00 85.81 220 ASN A O 1
ATOM 1727 N N . GLU A 1 221 ? -7.826 7.840 15.410 1.00 86.50 221 GLU A N 1
ATOM 1728 C CA . GLU A 1 221 ? -9.221 8.033 15.003 1.00 86.50 221 GLU A CA 1
ATOM 1729 C C . GLU A 1 221 ? -9.586 7.151 13.805 1.00 86.50 221 GLU A C 1
ATOM 1731 O O . GLU A 1 221 ? -10.660 6.556 13.737 1.00 86.50 221 GLU A O 1
ATOM 1736 N N . LEU A 1 222 ? -8.661 7.043 12.852 1.00 85.81 222 LEU A N 1
ATOM 1737 C CA . LEU A 1 222 ? -8.838 6.201 11.682 1.00 85.81 222 LEU A CA 1
ATOM 1738 C C . LEU A 1 222 ? -8.701 4.724 12.074 1.00 85.81 222 LEU A C 1
ATOM 1740 O O . LEU A 1 222 ? -9.535 3.898 11.714 1.00 85.81 222 LEU A O 1
ATOM 1744 N N . ARG A 1 223 ? -7.691 4.396 12.882 1.00 87.19 223 ARG A N 1
ATOM 1745 C CA . ARG A 1 223 ? -7.455 3.034 13.361 1.00 87.19 223 ARG A CA 1
ATOM 1746 C C . ARG A 1 223 ? -8.633 2.497 14.184 1.00 87.19 223 ARG A C 1
ATOM 1748 O O . ARG A 1 223 ? -9.028 1.344 13.996 1.00 87.19 223 ARG A O 1
ATOM 1755 N N . SER A 1 224 ? -9.229 3.327 15.045 1.00 82.31 224 SER A N 1
ATOM 1756 C CA . SER A 1 224 ? -10.426 2.961 15.809 1.00 82.31 224 SER A CA 1
ATOM 1757 C C . SER A 1 224 ? -11.640 2.754 14.906 1.00 82.31 224 SER A C 1
ATOM 1759 O O . SER A 1 224 ? -12.369 1.787 15.116 1.00 82.31 224 SER A O 1
ATOM 1761 N N . LYS A 1 225 ? -11.816 3.585 13.865 1.00 83.38 225 LYS A N 1
ATOM 1762 C CA . LYS A 1 225 ? -12.908 3.439 12.887 1.00 83.38 225 LYS A CA 1
ATOM 1763 C C . LYS A 1 225 ? -12.899 2.072 12.196 1.00 83.38 225 LYS A C 1
ATOM 1765 O O . LYS A 1 225 ? -13.957 1.500 11.983 1.00 83.38 225 LYS A O 1
ATOM 1770 N N . PHE A 1 226 ? -11.728 1.541 11.852 1.00 82.19 226 PHE A N 1
ATOM 1771 C CA . PHE A 1 226 ? -11.618 0.234 11.188 1.00 82.19 226 PHE A CA 1
ATOM 1772 C C . PHE A 1 226 ? -11.453 -0.946 12.158 1.00 82.19 226 PHE A C 1
ATOM 1774 O O . PHE A 1 226 ? -11.326 -2.087 11.713 1.00 82.19 226 PHE A O 1
ATOM 1781 N N . GLY A 1 227 ? -11.429 -0.696 13.473 1.00 80.38 227 GLY A N 1
ATOM 1782 C CA . GLY A 1 227 ? -11.231 -1.739 14.483 1.00 80.38 227 GLY A CA 1
ATOM 1783 C C . GLY A 1 227 ? -9.887 -2.467 14.358 1.00 80.38 227 GLY A C 1
ATOM 1784 O O . GLY A 1 227 ? -9.797 -3.654 14.666 1.00 80.38 227 GLY A O 1
ATOM 1785 N N . VAL A 1 228 ? -8.845 -1.789 13.866 1.00 83.25 228 VAL A N 1
ATOM 1786 C CA . VAL A 1 228 ? -7.519 -2.388 13.651 1.00 83.25 228 VAL A CA 1
ATOM 1787 C C . VAL A 1 228 ? -6.660 -2.186 14.898 1.00 83.25 228 VAL A C 1
ATOM 1789 O O . VAL A 1 228 ? -6.532 -1.076 15.403 1.00 83.25 228 VAL A O 1
ATOM 1792 N N . SER A 1 229 ? -6.033 -3.241 15.416 1.00 86.19 229 SER A N 1
ATOM 1793 C CA . SER A 1 229 ? -5.052 -3.096 16.497 1.00 86.19 229 SER A CA 1
ATOM 1794 C C . SER A 1 229 ? -3.738 -2.503 15.969 1.00 86.19 229 SER A C 1
ATOM 1796 O O . SER A 1 229 ? -3.405 -2.645 14.792 1.00 86.19 229 SER A O 1
ATOM 1798 N N . GLN A 1 230 ? -2.945 -1.863 16.836 1.00 86.25 230 GLN A N 1
ATOM 1799 C CA . GLN A 1 230 ? -1.613 -1.372 16.449 1.00 86.25 230 GLN A CA 1
ATOM 1800 C C . GLN A 1 230 ? -0.725 -2.514 15.930 1.00 86.25 230 GLN A C 1
ATOM 1802 O O . GLN A 1 230 ? 0.009 -2.336 14.965 1.00 86.25 230 GLN A O 1
ATOM 1807 N N . GLN A 1 231 ? -0.846 -3.702 16.528 1.00 86.00 231 GLN A N 1
ATOM 1808 C CA . GLN A 1 231 ? -0.145 -4.907 16.085 1.00 86.00 231 GLN A CA 1
ATOM 1809 C C . GLN A 1 231 ? -0.573 -5.326 14.674 1.00 86.00 231 GLN A C 1
ATOM 1811 O O . GLN A 1 231 ? 0.286 -5.594 13.840 1.00 86.00 231 GLN A O 1
ATOM 1816 N N . GLY A 1 232 ? -1.877 -5.309 14.373 1.00 85.00 232 GLY A N 1
ATOM 1817 C CA . GLY A 1 232 ? -2.387 -5.631 13.039 1.00 85.00 232 GLY A CA 1
ATOM 1818 C C . GLY A 1 232 ? -1.897 -4.661 11.958 1.00 85.00 232 GLY A C 1
ATOM 1819 O O . GLY A 1 232 ? -1.609 -5.087 10.841 1.00 85.00 232 GLY A O 1
ATOM 1820 N N . LEU A 1 233 ? -1.743 -3.372 12.287 1.00 89.50 233 LEU A N 1
ATOM 1821 C CA . LEU A 1 233 ? -1.126 -2.393 11.385 1.00 89.50 233 LEU A CA 1
ATOM 1822 C C . LEU A 1 233 ? 0.363 -2.695 11.161 1.00 89.50 233 LEU A C 1
ATOM 1824 O O . LEU A 1 233 ? 0.808 -2.736 10.016 1.00 89.50 233 LEU A O 1
ATOM 1828 N N . THR A 1 234 ? 1.127 -2.937 12.230 1.00 90.88 234 THR A N 1
ATOM 1829 C CA . THR A 1 234 ? 2.560 -3.259 12.128 1.00 90.88 234 THR A CA 1
ATOM 1830 C C . THR A 1 234 ? 2.796 -4.514 11.296 1.00 90.88 234 THR A C 1
ATOM 1832 O O . THR A 1 234 ? 3.702 -4.531 10.468 1.00 90.88 234 THR A O 1
ATOM 1835 N N . VAL A 1 235 ? 1.966 -5.545 11.466 1.00 91.19 235 VAL A N 1
ATOM 1836 C CA . VAL A 1 235 ? 2.077 -6.780 10.683 1.00 91.19 235 VAL A CA 1
ATOM 1837 C C . VAL A 1 235 ? 1.748 -6.541 9.216 1.00 91.19 235 VAL A C 1
ATOM 1839 O O . VAL A 1 235 ? 2.498 -6.999 8.361 1.00 91.19 235 VAL A O 1
ATOM 1842 N N . ALA A 1 236 ? 0.711 -5.762 8.899 1.00 91.62 236 ALA A N 1
ATOM 1843 C CA . ALA A 1 236 ? 0.412 -5.409 7.512 1.00 91.62 236 ALA A CA 1
ATOM 1844 C C . ALA A 1 236 ? 1.574 -4.654 6.835 1.00 91.62 236 ALA A C 1
ATOM 1846 O O . ALA A 1 236 ? 1.962 -4.992 5.715 1.00 91.62 236 ALA A O 1
ATOM 1847 N N . LEU A 1 237 ? 2.178 -3.683 7.534 1.00 93.19 237 LEU A N 1
ATOM 1848 C CA . LEU A 1 237 ? 3.367 -2.966 7.057 1.00 93.19 237 LEU A CA 1
ATOM 1849 C C . LEU A 1 237 ? 4.564 -3.913 6.868 1.00 93.19 237 LEU A C 1
ATOM 1851 O O . LEU A 1 237 ? 5.237 -3.858 5.839 1.00 93.19 237 LEU A O 1
ATOM 1855 N N . ALA A 1 238 ? 4.815 -4.796 7.839 1.00 92.00 238 ALA A N 1
ATOM 1856 C CA . ALA A 1 238 ? 5.923 -5.747 7.804 1.00 92.00 238 ALA A CA 1
ATOM 1857 C C . ALA A 1 238 ? 5.782 -6.761 6.661 1.00 92.00 238 ALA A C 1
ATOM 1859 O O . ALA A 1 238 ? 6.766 -7.051 5.987 1.00 92.00 238 ALA A O 1
ATOM 1860 N N . VAL A 1 239 ? 4.568 -7.257 6.399 1.00 92.50 239 VAL A N 1
ATOM 1861 C CA . VAL A 1 239 ? 4.290 -8.150 5.264 1.00 92.50 239 VAL A CA 1
ATOM 1862 C C . VAL A 1 239 ? 4.567 -7.434 3.942 1.00 92.50 239 VAL A C 1
ATOM 1864 O O . VAL A 1 239 ? 5.281 -7.974 3.101 1.00 92.50 239 VAL A O 1
ATOM 1867 N N . GLY A 1 240 ? 4.074 -6.202 3.772 1.00 90.88 240 GLY A N 1
ATOM 1868 C CA . GLY A 1 240 ? 4.319 -5.415 2.559 1.00 90.88 240 GLY A CA 1
ATOM 1869 C C . GLY A 1 240 ? 5.806 -5.156 2.299 1.00 90.88 240 GLY A C 1
ATOM 1870 O O . GLY A 1 240 ? 6.307 -5.414 1.203 1.00 90.88 240 GLY A O 1
ATOM 1871 N N . ALA A 1 241 ? 6.534 -4.709 3.326 1.00 91.19 241 ALA A N 1
ATOM 1872 C CA . ALA A 1 241 ? 7.978 -4.494 3.241 1.00 91.19 241 ALA A CA 1
ATOM 1873 C C . ALA A 1 241 ? 8.757 -5.806 3.019 1.00 91.19 241 ALA A C 1
ATOM 1875 O O . ALA A 1 241 ? 9.713 -5.830 2.247 1.00 91.19 241 ALA A O 1
ATOM 1876 N N . GLY A 1 242 ? 8.335 -6.903 3.656 1.00 90.81 242 GLY A N 1
ATOM 1877 C CA . GLY A 1 242 ? 8.948 -8.223 3.514 1.00 90.81 242 GLY A CA 1
ATOM 1878 C C . GLY A 1 242 ? 8.812 -8.793 2.103 1.00 90.81 242 GLY A C 1
ATOM 1879 O O . GLY A 1 242 ? 9.786 -9.311 1.562 1.00 90.81 242 GLY A O 1
ATOM 1880 N N . ILE A 1 243 ? 7.645 -8.635 1.468 1.00 90.38 243 ILE A N 1
ATOM 1881 C CA . ILE A 1 243 ? 7.442 -9.027 0.064 1.00 90.38 243 ILE A CA 1
ATOM 1882 C C . ILE A 1 243 ? 8.393 -8.247 -0.850 1.00 90.38 243 ILE A C 1
ATOM 1884 O O . ILE A 1 243 ? 9.070 -8.855 -1.678 1.00 90.38 243 ILE A O 1
ATOM 1888 N N . ALA A 1 244 ? 8.494 -6.924 -0.674 1.00 87.75 244 ALA A N 1
ATOM 1889 C CA . ALA A 1 244 ? 9.436 -6.113 -1.444 1.00 87.75 244 ALA A CA 1
ATOM 1890 C C . ALA A 1 244 ? 10.877 -6.605 -1.241 1.00 87.75 244 ALA A C 1
ATOM 1892 O O . ALA A 1 244 ? 11.595 -6.836 -2.211 1.00 87.75 244 ALA A O 1
ATOM 1893 N N . PHE A 1 245 ? 11.285 -6.842 0.007 1.00 87.62 245 PHE A N 1
ATOM 1894 C CA . PHE A 1 245 ? 12.621 -7.345 0.319 1.00 87.62 245 PHE A CA 1
ATOM 1895 C C . PHE A 1 245 ? 12.926 -8.681 -0.373 1.00 87.62 245 PHE A C 1
ATOM 1897 O O . PHE A 1 245 ? 13.990 -8.813 -0.972 1.00 87.62 245 PHE A O 1
ATOM 1904 N N . ILE A 1 246 ? 11.995 -9.641 -0.358 1.00 88.31 246 ILE A N 1
ATOM 1905 C CA . ILE A 1 246 ? 12.162 -10.937 -1.039 1.00 88.31 246 ILE A CA 1
ATOM 1906 C C . ILE A 1 246 ? 12.372 -10.744 -2.543 1.00 88.31 246 ILE A C 1
ATOM 1908 O O . ILE A 1 246 ? 13.258 -11.375 -3.115 1.00 88.31 246 ILE A O 1
ATOM 1912 N N . ILE A 1 247 ? 11.594 -9.861 -3.175 1.00 85.06 247 ILE A N 1
ATOM 1913 C CA . ILE A 1 247 ? 11.733 -9.571 -4.607 1.00 85.06 247 ILE A CA 1
ATOM 1914 C C . ILE A 1 247 ? 13.119 -8.997 -4.898 1.00 85.06 247 ILE A C 1
ATOM 1916 O O . ILE A 1 247 ? 13.806 -9.499 -5.784 1.00 85.06 247 ILE A O 1
ATOM 1920 N N . TYR A 1 248 ? 13.571 -8.000 -4.134 1.00 78.44 248 TYR A N 1
ATOM 1921 C CA . TYR A 1 248 ? 14.888 -7.404 -4.367 1.00 78.44 248 TYR A CA 1
ATOM 1922 C C . TYR A 1 248 ? 16.026 -8.378 -4.079 1.00 78.44 248 TYR A C 1
ATOM 1924 O O . TYR A 1 248 ? 16.926 -8.489 -4.902 1.00 78.44 248 TYR A O 1
ATOM 1932 N N . VAL A 1 249 ? 15.991 -9.125 -2.973 1.00 82.12 249 VAL A N 1
ATOM 1933 C CA . VAL A 1 249 ? 17.015 -10.143 -2.688 1.00 82.12 249 VAL A CA 1
ATOM 1934 C C . VAL A 1 249 ? 17.038 -11.213 -3.776 1.00 82.12 249 VAL A C 1
ATOM 1936 O O . VAL A 1 249 ? 18.117 -11.586 -4.220 1.00 82.12 249 VAL A O 1
ATOM 1939 N N . GLY A 1 250 ? 15.875 -11.664 -4.252 1.00 78.62 250 GLY A N 1
ATOM 1940 C CA . GLY A 1 250 ? 15.785 -12.601 -5.371 1.00 78.62 250 GLY A CA 1
ATOM 1941 C C . GLY A 1 250 ? 16.409 -12.043 -6.651 1.00 78.62 250 GLY A C 1
ATOM 1942 O O . GLY A 1 250 ? 17.196 -12.730 -7.292 1.00 78.62 250 GLY A O 1
ATOM 1943 N N . VAL A 1 251 ? 16.128 -10.782 -6.988 1.00 72.50 251 VAL A N 1
ATOM 1944 C CA . VAL A 1 251 ? 16.730 -10.104 -8.149 1.00 72.50 251 VAL A CA 1
ATOM 1945 C C . VAL A 1 251 ? 18.246 -9.949 -7.982 1.00 72.50 251 VAL A C 1
ATOM 1947 O O . VAL A 1 251 ? 18.989 -10.236 -8.915 1.00 72.50 251 VAL A O 1
ATOM 1950 N N . PHE A 1 252 ? 18.722 -9.554 -6.799 1.00 66.44 252 PHE A N 1
ATOM 1951 C CA . PHE A 1 252 ? 20.152 -9.404 -6.506 1.00 66.44 252 PHE A CA 1
ATOM 1952 C C . PHE A 1 252 ? 20.910 -10.732 -6.399 1.00 66.44 252 PHE A C 1
ATOM 1954 O O . PHE A 1 252 ? 22.123 -10.725 -6.541 1.00 66.44 252 PHE A O 1
ATOM 1961 N N . ALA A 1 253 ? 20.239 -11.850 -6.116 1.00 69.81 253 ALA A N 1
ATOM 1962 C CA . ALA A 1 253 ? 20.874 -13.167 -6.041 1.00 69.81 253 ALA A CA 1
ATOM 1963 C C . ALA A 1 253 ? 21.051 -13.830 -7.418 1.00 69.81 253 ALA A C 1
ATOM 1965 O O . ALA A 1 253 ? 21.827 -14.774 -7.543 1.00 69.81 253 ALA A O 1
ATOM 1966 N N . VAL A 1 25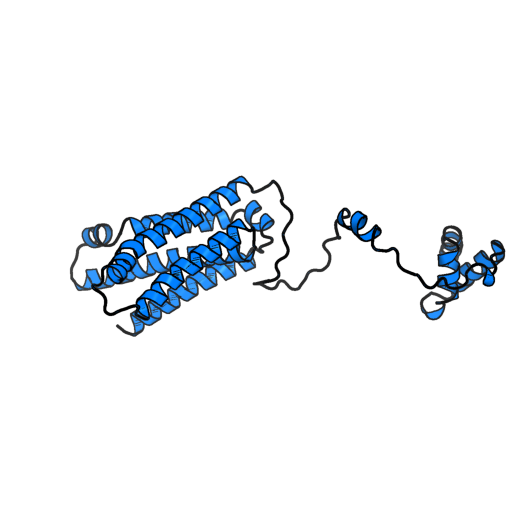4 ? 20.308 -13.371 -8.431 1.00 61.28 254 VAL A N 1
ATOM 1967 C CA . VAL A 1 254 ? 20.347 -13.906 -9.803 1.00 61.28 254 VAL A CA 1
ATOM 1968 C C . VAL A 1 254 ? 21.342 -13.144 -10.697 1.00 61.28 254 VAL A C 1
ATOM 1970 O O . VAL A 1 254 ? 21.715 -13.657 -11.750 1.00 61.28 254 VAL A O 1
ATOM 1973 N N . ILE A 1 255 ? 21.784 -11.951 -10.280 1.00 52.03 255 ILE A N 1
ATOM 1974 C CA . ILE A 1 255 ? 22.750 -11.084 -10.982 1.00 52.03 255 ILE A CA 1
ATOM 1975 C C . ILE A 1 255 ? 24.104 -11.149 -10.277 1.00 52.03 255 ILE A C 1
ATOM 1977 O O . ILE A 1 255 ? 25.113 -11.382 -10.976 1.00 52.03 255 ILE A O 1
#

Foldseek 3Di:
DVVLLVVLLVDDLVVLVVCCVPVVVDDVVNNVSSVVVCVVVVPDPVVCDPDPCPDPCPPVVVVVVPDDDPPPDPDPPPLDDPDWDQFDDDVQCVVLLVVLLVLLVVLLVLLCVVCVVVVCCQVVPVDPHDDPVNVVSVVVSVVSVVLSVCSVVLALVSLLLLLLQLLLLQLLLVLQLVVLCVVVVVVVDDPVCSVVVSDDVSSVSSNVSSVSNVVSSVDPRSCVSNVNDPSSSVVSSVNSNVVNVVVSVVVVVVD

Secondary structure (DSSP, 8-state):
-HHHHHHHTTS-HHHHHHHHHTGGGS-HHHHHHHHHHHHHHT--GGGG--------TTTGGGTGGGS---S-------TT----------STTHHHHHHHHHHHHHHHHHHHHHHHHHHHHHHTT-SSS--HHHHHHHHHHHHHHHHHHHHHTT-HHHHHHHHHHHHHHHHHHHHHHHHHHHHHHHTT--HHHHHHHH--HHHHHHHHHHHHHHHHHT-HHHHHHTT--HHHHHHHHHHHHHHHHHHHHHHHHH-

pLDDT: mean 76.61, std 16.17, range [37.22, 95.94]

Organism: NCBI:txid2602767

Sequence (255 aa):
MANFAQRTKAYPDARLFEIVREAEKYAPEAVVAATAEIERRGLNDDDFAPQKVSRPFSKVGKMVTGLARPATTKKPDDVIDWADNPVQETETGRPYFQWLLLVSAAMVLIAIYSQYDYIKFHFSGQSRGVDATLIVSLLSTVLQLAVLAALWLGKRIGYQFTAGIAAYTIASFIGATIYSFRMLSEQGFSLRDIVVGSLQVESFLLLCLAIASIWLLQRNELRSKFGVSQQGLTVALAVGAGIAFIIYVGVFAVI

Radius of gyration: 32.1 Å; chains: 1; bounding box: 83×43×89 Å